Protein 4IPB (pdb70)

Secondary structure (DSSP, 8-state):
-BPPPHHHHHHHH--TT--S-EEEEETTEEEEEE----EEEEEE-TTS-B--EEE--SGGGS-HHHHHHHHHSTTTTSEEEEE----SSSPP-EEEEEEETTEEEEEEEEE-TT--EEEEEE------SSHHHHT-/-----HHHHHHHH--TT--S-EEEEETTEEEEEE---S-EEEEE-TTS-B--EE---SGGGS-HHHHHHHHHSTTTTSEEEEE----SSS---EEEEEEETTEEEEEEEEE-TT--EEEEEE------SSHHHHT-

Structure (mmCIF, N/CA/C/O backbone):
data_4IPB
#
_entry.id   4IPB
#
_cell.length_a   41.265
_cell.length_b   54.155
_cell.length_c   60.120
_cell.angle_alpha   90.000
_cell.angle_beta   91.420
_cell.angle_gamma   90.000
#
_symmetry.space_group_name_H-M   'P 1 21 1'
#
loop_
_entity.id
_entity.type
_entity.pdbx_description
1 polymer 'Uncharacterized protein'
2 non-polymer DI(HYDROXYETHYL)ETHER
3 non-polymer GLYCEROL
4 water water
#
loop_
_atom_site.group_PDB
_atom_site.id
_atom_site.type_symbol
_atom_site.label_atom_id
_atom_site.label_alt_id
_atom_site.label_comp_id
_atom_site.label_asym_id
_atom_site.label_entity_id
_atom_site.label_seq_id
_atom_site.pdbx_PDB_ins_code
_atom_site.Cartn_x
_atom_site.Cartn_y
_atom_site.Cartn_z
_atom_site.occupancy
_atom_site.B_iso_or_equiv
_atom_site.auth_seq_id
_atom_site.auth_comp_id
_atom_site.auth_asym_id
_atom_site.auth_atom_id
_atom_site.pdbx_PDB_model_num
ATOM 1 N N . GLY A 1 1 ? -2.678 -13.420 22.739 1.00 29.92 0 GLY A N 1
ATOM 2 C CA . GLY A 1 1 ? -3.179 -12.300 23.556 1.00 26.90 0 GLY A CA 1
ATOM 3 C C . GLY A 1 1 ? -4.654 -12.007 23.344 1.00 24.82 0 GLY A C 1
ATOM 4 O O . GLY A 1 1 ? -5.459 -12.822 22.831 1.00 24.97 0 GLY A O 1
ATOM 5 N N . ASP A 1 2 ? -5.021 -10.830 23.818 1.00 21.19 22 ASP A N 1
ATOM 6 C CA . ASP A 1 2 ? -6.390 -10.429 23.823 1.00 20.77 22 ASP A CA 1
ATOM 7 C C . ASP A 1 2 ? -6.686 -9.887 22.427 1.00 20.95 22 ASP A C 1
ATOM 8 O O . ASP A 1 2 ? -5.783 -9.570 21.659 1.00 20.13 22 ASP A O 1
ATOM 13 N N . THR A 1 3 ? -7.968 -9.742 22.150 1.00 21.93 23 THR A N 1
ATOM 14 C CA . THR A 1 3 ? -8.431 -8.989 20.960 1.00 21.59 23 THR A CA 1
ATOM 15 C C . THR A 1 3 ? -8.817 -7.601 21.432 1.00 20.43 23 THR A C 1
ATOM 16 O O . THR A 1 3 ? -9.692 -7.456 22.263 1.00 21.19 23 THR A O 1
ATOM 20 N N . PRO A 1 4 ? -8.143 -6.544 20.924 1.00 19.01 24 PRO A N 1
ATOM 21 C CA . PRO A 1 4 ? -8.486 -5.221 21.421 1.00 19.72 24 PRO A CA 1
ATOM 22 C C . PRO A 1 4 ? -9.852 -4.727 20.910 1.00 19.27 24 PRO A C 1
ATOM 23 O O . PRO A 1 4 ? -10.294 -5.213 19.863 1.00 18.79 24 PRO A O 1
ATOM 27 N N . PRO A 1 5 ? -10.488 -3.793 21.636 1.00 20.42 25 PRO A N 1
ATOM 28 C CA . PRO A 1 5 ? -11.686 -3.140 21.096 1.00 20.63 25 PRO A CA 1
ATOM 29 C C . PRO A 1 5 ? -11.380 -2.440 19.751 1.00 19.00 25 PRO A C 1
ATOM 30 O O . PRO A 1 5 ? -10.245 -2.003 19.523 1.00 17.15 25 PRO A O 1
ATOM 34 N N . GLY A 1 6 ? -12.377 -2.365 18.883 1.00 18.73 26 GLY A N 1
ATOM 35 C CA . GLY A 1 6 ? -12.215 -1.784 17.564 1.00 18.65 26 GLY A CA 1
ATOM 36 C C . GLY A 1 6 ? -11.722 -0.351 17.614 1.00 17.10 26 GLY A C 1
ATOM 37 O O . GLY A 1 6 ? -10.896 0.080 16.777 1.00 17.70 26 GLY A O 1
ATOM 38 N N . ASN A 1 7 ? -12.188 0.409 18.590 1.00 17.32 27 ASN A N 1
ATOM 39 C CA . ASN A 1 7 ? -11.763 1.818 18.616 1.00 17.16 27 ASN A CA 1
ATOM 40 C C . ASN A 1 7 ? -10.307 1.990 19.015 1.00 16.10 27 ASN A C 1
ATOM 41 O O . ASN A 1 7 ? -9.607 2.890 18.506 1.00 17.36 27 ASN A O 1
ATOM 46 N N . VAL A 1 8 ? -9.834 1.110 19.872 1.00 14.42 28 VAL A N 1
ATOM 47 C CA . VAL A 1 8 ? -8.447 1.066 20.261 1.00 13.86 28 VAL A CA 1
ATOM 48 C C . VAL A 1 8 ? -7.524 0.630 19.109 1.00 14.29 28 VAL A C 1
ATOM 49 O O . VAL A 1 8 ? -6.513 1.289 18.806 1.00 15.60 28 VAL A O 1
ATOM 53 N N . GLN A 1 9 ? -7.935 -0.432 18.421 1.00 15.03 29 GLN A N 1
ATOM 54 C CA . GLN A 1 9 ? -7.239 -0.939 17.252 1.00 15.89 29 GLN A CA 1
ATOM 55 C C . GLN A 1 9 ? -7.141 0.125 16.166 1.00 15.30 29 GLN A C 1
ATOM 56 O O . GLN A 1 9 ? -6.083 0.298 15.566 1.00 14.92 29 GLN A O 1
ATOM 62 N N . SER A 1 10 ? -8.194 0.900 15.982 1.00 15.24 30 SER A N 1
ATOM 63 C CA A SER A 1 10 ? -8.218 1.950 14.962 0.70 15.92 30 SER A CA 1
ATOM 64 C CA B SER A 1 10 ? -8.207 1.932 14.940 0.30 15.94 30 SER A CA 1
ATOM 65 C C . SER A 1 10 ? -7.152 3.008 15.237 1.00 14.80 30 SER A C 1
ATOM 66 O O . SER A 1 10 ? -6.363 3.412 14.340 1.00 15.35 30 SER A O 1
ATOM 71 N N . THR A 1 11 ? -7.079 3.442 16.484 1.00 13.35 31 THR A N 1
ATOM 72 C CA . THR A 1 11 ? -6.072 4.461 16.829 1.00 12.93 31 THR A CA 1
ATOM 73 C C . THR A 1 11 ? -4.690 3.859 16.698 1.00 12.20 31 THR A C 1
ATOM 74 O O . THR A 1 11 ? -3.757 4.487 16.153 1.00 11.88 31 THR A O 1
ATOM 78 N N . PHE A 1 12 ? -4.536 2.588 17.139 1.00 12.24 32 PHE A N 1
ATOM 79 C CA . PHE A 1 12 ? -3.223 1.947 17.096 1.00 11.95 32 PHE A CA 1
ATOM 80 C C . PHE A 1 12 ? -2.723 1.842 15.661 1.00 12.55 32 PHE A C 1
ATOM 81 O O . PHE A 1 12 ? -1.542 2.072 15.381 1.00 12.10 32 PHE A O 1
ATOM 89 N N . LYS A 1 13 ? -3.611 1.480 14.763 1.00 13.64 33 LYS A N 1
ATOM 90 C CA . LYS A 1 13 ? -3.265 1.305 13.348 1.00 15.87 33 LYS A CA 1
ATOM 91 C C . LYS A 1 13 ? -2.845 2.635 12.727 1.00 15.21 33 LYS A C 1
ATOM 92 O O . LYS A 1 13 ? -1.993 2.659 11.836 1.00 16.22 33 LYS A O 1
ATOM 98 N N . LYS A 1 14 ? -3.394 3.748 13.196 1.00 14.74 34 LYS A N 1
ATOM 99 C CA . LYS A 1 14 ? -2.908 5.059 12.743 1.00 14.77 34 LYS A CA 1
ATOM 100 C C . LYS A 1 14 ? -1.513 5.420 13.273 1.00 13.28 34 LYS A C 1
ATOM 101 O O . LYS A 1 14 ? -0.671 5.963 12.505 1.00 13.67 34 LYS A O 1
ATOM 115 N N . TYR A 1 16 ? 0.872 3.157 14.355 1.00 12.80 36 TYR A N 1
ATOM 116 C CA . TYR A 1 16 ? 1.836 2.158 13.981 1.00 14.83 36 TYR A CA 1
ATOM 117 C C . TYR A 1 16 ? 1.308 1.278 12.852 1.00 15.15 36 TYR A C 1
ATOM 118 O O . TYR A 1 16 ? 1.056 0.072 13.036 1.00 15.80 36 TYR A O 1
ATOM 127 N N . PRO A 1 17 ? 1.147 1.872 11.649 1.00 16.31 37 PRO A N 1
ATOM 128 C CA . PRO A 1 17 ? 0.504 1.156 10.542 1.00 19.06 37 PRO A CA 1
ATOM 129 C C . PRO A 1 17 ? 1.258 -0.106 10.104 1.00 19.69 37 PRO A C 1
ATOM 130 O O . PRO A 1 17 ? 0.640 -1.037 9.559 1.00 24.54 37 PRO A O 1
ATOM 134 N N . LYS A 1 18 ? 2.563 -0.147 10.340 1.00 19.09 38 LYS A N 1
ATOM 135 C CA . LYS A 1 18 ? 3.380 -1.279 9.875 1.00 21.73 38 LYS A CA 1
ATOM 136 C C . LYS A 1 18 ? 3.690 -2.309 10.969 1.00 21.08 38 LYS A C 1
ATOM 137 O O . LYS A 1 18 ? 4.343 -3.325 10.703 1.00 22.87 38 LYS A O 1
ATOM 143 N N . ALA A 1 19 ? 3.211 -2.074 12.181 1.00 19.05 39 ALA A N 1
ATOM 144 C CA . ALA A 1 19 ? 3.451 -3.046 13.254 1.00 19.14 39 ALA A CA 1
ATOM 145 C C . ALA A 1 19 ? 2.820 -4.387 12.921 1.00 20.17 39 ALA A C 1
ATOM 146 O O . ALA A 1 19 ? 1.739 -4.422 12.374 1.00 20.29 39 ALA A O 1
ATOM 148 N N . ASN A 1 20 ? 3.540 -5.451 13.268 1.00 22.33 40 ASN A N 1
ATOM 149 C CA A ASN A 1 20 ? 3.040 -6.827 13.207 0.60 26.63 40 ASN A CA 1
ATOM 150 C CA B ASN A 1 20 ? 3.065 -6.827 13.203 0.40 26.47 40 ASN A CA 1
ATOM 151 C C . ASN A 1 20 ? 3.420 -7.549 14.479 1.00 25.01 40 ASN A C 1
ATOM 152 O O . ASN A 1 20 ? 4.197 -7.046 15.290 1.00 26.74 40 ASN A O 1
ATOM 161 N N . GLY A 1 21 ? 2.852 -8.720 14.653 1.00 25.86 41 GLY A N 1
ATOM 162 C CA . GLY A 1 21 ? 3.128 -9.524 15.826 1.00 26.35 41 GLY A CA 1
ATOM 163 C C . GLY A 1 21 ? 2.732 -8.857 17.121 1.00 22.63 41 GLY A C 1
ATOM 164 O O . GLY A 1 21 ? 3.411 -9.046 18.162 1.00 26.63 41 GLY A O 1
ATOM 165 N N . VAL A 1 22 ? 1.656 -8.078 17.081 1.00 20.42 42 VAL A N 1
ATOM 166 C CA . VAL A 1 22 ? 1.275 -7.272 18.251 1.00 17.47 42 VAL A CA 1
ATOM 167 C C . VAL A 1 22 ? 0.529 -8.165 19.232 1.00 17.42 42 VAL A C 1
ATOM 168 O O . VAL A 1 22 ? -0.429 -8.888 18.834 1.00 18.86 42 VAL A O 1
ATOM 172 N N . ALA A 1 23 ? 0.944 -8.091 20.489 1.00 16.70 43 ALA A N 1
ATOM 173 C CA . ALA A 1 23 ? 0.328 -8.837 21.591 1.00 17.11 43 ALA A CA 1
ATOM 174 C C . ALA A 1 23 ? -0.417 -7.845 22.456 1.00 15.74 43 ALA A C 1
ATOM 175 O O . ALA A 1 23 ? 0.224 -6.923 23.003 1.00 14.59 43 ALA A O 1
ATOM 177 N N . TRP A 1 24 ? -1.738 -8.015 22.578 1.00 15.73 44 TRP A N 1
ATOM 178 C CA . TRP A 1 24 ? -2.583 -7.096 23.357 1.00 15.05 44 TRP A CA 1
ATOM 179 C C . TRP A 1 24 ? -2.977 -7.707 24.729 1.00 15.84 44 TRP A C 1
ATOM 180 O O . TRP A 1 24 ? -3.260 -8.878 24.853 1.00 16.76 44 TRP A O 1
ATOM 191 N N . SER A 1 25 ? -3.039 -6.844 25.732 1.00 15.33 45 SER A N 1
ATOM 192 C CA . SER A 1 25 ? -3.514 -7.170 27.080 1.00 15.90 45 SER A CA 1
ATOM 193 C C . SER A 1 25 ? -4.181 -5.948 27.671 1.00 16.18 45 SER A C 1
ATOM 194 O O . SER A 1 25 ? -4.186 -4.888 27.032 1.00 14.78 45 SER A O 1
ATOM 197 N N . GLN A 1 26 ? -4.745 -6.083 28.876 1.00 17.11 46 GLN A N 1
ATOM 198 C CA . GLN A 1 26 ? -5.247 -4.902 29.584 1.00 17.92 46 GLN A CA 1
ATOM 199 C C . GLN A 1 26 ? -4.926 -4.959 31.061 1.00 17.84 46 GLN A C 1
ATOM 200 O O . GLN A 1 26 ? -4.695 -6.032 31.624 1.00 19.24 46 GLN A O 1
ATOM 206 N N . ASP A 1 27 ? -4.878 -3.771 31.690 1.00 17.94 47 ASP A N 1
ATOM 207 C CA . ASP A 1 27 ? -4.524 -3.614 33.112 1.00 19.46 47 ASP A CA 1
ATOM 208 C C . ASP A 1 27 ? -5.144 -2.332 33.596 1.00 19.62 47 ASP A C 1
ATOM 209 O O . ASP A 1 27 ? -4.941 -1.290 32.964 1.00 17.66 47 ASP A O 1
ATOM 214 N N . ASP A 1 28 ? -5.925 -2.419 34.681 1.00 21.22 48 ASP A N 1
ATOM 215 C CA . ASP A 1 28 ? -6.466 -1.217 35.337 1.00 21.91 48 ASP A CA 1
ATOM 216 C C . ASP A 1 28 ? -7.315 -0.428 34.358 1.00 19.87 48 ASP A C 1
ATOM 217 O O . ASP A 1 28 ? -7.387 0.808 34.443 1.00 20.96 48 ASP A O 1
ATOM 222 N N . GLY A 1 29 ? -7.946 -1.136 33.422 1.00 19.79 49 GLY A N 1
ATOM 223 C CA . GLY A 1 29 ? -8.852 -0.525 32.459 1.00 19.21 49 GLY A CA 1
ATOM 224 C C . GLY A 1 29 ? -8.238 0.078 31.231 1.00 18.25 49 GLY A C 1
ATOM 225 O O . GLY A 1 29 ? -8.944 0.683 30.385 1.00 21.20 49 GLY A O 1
ATOM 226 N N . TYR A 1 30 ? -6.909 -0.061 31.105 1.00 16.44 50 TYR A N 1
ATOM 227 C CA . TYR A 1 30 ? -6.183 0.477 29.935 1.00 14.75 50 TYR A CA 1
ATOM 228 C C . TYR A 1 30 ? -5.740 -0.750 29.079 1.00 14.16 50 TYR A C 1
ATOM 229 O O . TYR A 1 30 ? -5.583 -1.861 29.613 1.00 15.52 50 TYR A O 1
ATOM 238 N N . TYR A 1 31 ? -5.561 -0.562 27.786 1.00 13.05 51 TYR A N 1
ATOM 239 C CA . TYR A 1 31 ? -5.189 -1.614 26.838 1.00 13.39 51 TYR A CA 1
ATOM 240 C C . TYR A 1 31 ? -3.739 -1.389 26.394 1.00 12.77 51 TYR A C 1
ATOM 241 O O . TYR A 1 31 ? -3.380 -0.201 26.096 1.00 12.05 51 TYR A O 1
ATOM 250 N N . CYS A 1 32 ? -2.968 -2.456 26.310 1.00 12.70 52 CYS A N 1
ATOM 251 C CA . CYS A 1 32 ? -1.540 -2.367 25.997 1.00 12.48 52 CYS A CA 1
ATOM 252 C C . CYS A 1 32 ? -1.236 -3.186 24.775 1.00 12.36 52 CYS A C 1
ATOM 253 O O . CYS A 1 32 ? -1.575 -4.387 24.742 1.00 13.06 52 CYS A O 1
ATOM 256 N N . ALA A 1 33 ? -0.578 -2.574 23.793 1.00 11.58 53 ALA A N 1
ATOM 257 C CA . ALA A 1 33 ? -0.064 -3.209 22.601 1.00 11.79 53 ALA A CA 1
ATOM 258 C C . ALA A 1 33 ? 1.462 -3.383 22.736 1.00 12.10 53 ALA A C 1
ATOM 259 O O . ALA A 1 33 ? 2.191 -2.368 22.885 1.00 11.68 53 ALA A O 1
ATOM 261 N N . ASN A 1 34 ? 1.919 -4.635 22.703 1.00 13.21 54 ASN A N 1
ATOM 262 C CA . ASN A 1 34 ? 3.338 -4.964 22.804 1.00 14.13 54 ASN A CA 1
ATOM 263 C C . ASN A 1 34 ? 3.831 -5.439 21.472 1.00 15.47 54 ASN A C 1
ATOM 264 O O . ASN A 1 34 ? 3.233 -6.393 20.896 1.00 15.37 54 ASN A O 1
ATOM 269 N N . PHE A 1 35 ? 4.962 -4.904 21.000 1.00 15.38 55 PHE A N 1
ATOM 270 C CA . PHE A 1 35 ? 5.497 -5.239 19.654 1.00 16.67 55 PHE A CA 1
ATOM 271 C C . PHE A 1 35 ? 6.891 -4.638 19.465 1.00 18.96 55 PHE A C 1
ATOM 272 O O . PHE A 1 35 ? 7.300 -3.783 20.245 1.00 18.19 55 PHE A O 1
ATOM 280 N N . ALA A 1 36 ? 7.548 -4.990 18.353 1.00 18.88 56 ALA A N 1
ATOM 281 C CA . ALA A 1 36 ? 8.850 -4.417 18.009 1.00 21.94 56 ALA A CA 1
ATOM 282 C C . ALA A 1 36 ? 8.733 -3.493 16.807 1.00 22.37 56 ALA A C 1
ATOM 283 O O . ALA A 1 36 ? 7.976 -3.760 15.881 1.00 25.27 56 ALA A O 1
ATOM 293 N N . ASN A 1 38 ? 11.280 -0.908 14.319 1.00 51.44 58 ASN A N 1
ATOM 294 C CA . ASN A 1 38 ? 12.602 -0.356 13.929 1.00 52.57 58 ASN A CA 1
ATOM 295 C C . ASN A 1 38 ? 13.681 -0.675 14.947 1.00 44.13 58 ASN A C 1
ATOM 296 O O . ASN A 1 38 ? 14.428 0.210 15.377 1.00 53.68 58 ASN A O 1
ATOM 301 N N . GLY A 1 39 ? 13.717 -1.929 15.384 1.00 34.77 59 GLY A N 1
ATOM 302 C CA . GLY A 1 39 ? 14.703 -2.393 16.333 1.00 30.87 59 GLY A CA 1
ATOM 303 C C . GLY A 1 39 ? 14.441 -2.233 17.824 1.00 33.37 59 GLY A C 1
ATOM 304 O O . GLY A 1 39 ? 15.270 -2.634 18.624 1.00 31.42 59 GLY A O 1
ATOM 305 N N . PHE A 1 40 ? 13.295 -1.659 18.223 1.00 28.95 60 PHE A N 1
ATOM 306 C CA . PHE A 1 40 ? 13.011 -1.439 19.647 1.00 25.21 60 PHE A CA 1
ATOM 307 C C . PHE A 1 40 ? 11.687 -2.058 20.076 1.00 20.59 60 PHE A C 1
ATOM 308 O O . PHE A 1 40 ? 10.722 -2.009 19.317 1.00 26.02 60 PHE A O 1
ATOM 316 N N . THR A 1 41 ? 11.663 -2.632 21.263 1.00 19.25 61 THR A N 1
ATOM 317 C CA . THR A 1 41 ? 10.412 -3.125 21.848 1.00 20.19 61 THR A CA 1
ATOM 318 C C . THR A 1 41 ? 9.613 -1.999 22.416 1.00 18.44 61 THR A C 1
ATOM 319 O O . THR A 1 41 ? 10.143 -1.131 23.080 1.00 16.57 61 THR A O 1
ATOM 323 N N . LYS A 1 42 ? 8.316 -2.007 22.113 1.00 16.74 62 LYS A N 1
ATOM 324 C CA . LYS A 1 42 ? 7.398 -0.984 22.552 1.00 14.75 62 LYS A CA 1
ATOM 325 C C . LYS A 1 42 ? 6.163 -1.556 23.260 1.00 13.64 62 LYS A C 1
ATOM 326 O O . LYS A 1 42 ? 5.720 -2.676 22.945 1.00 13.48 62 LYS A O 1
ATOM 332 N N . ASN A 1 43 ? 5.678 -0.800 24.251 1.00 13.18 63 ASN A N 1
ATOM 333 C CA . ASN A 1 43 ? 4.370 -1.056 24.878 1.00 12.48 63 ASN A CA 1
ATOM 334 C C . ASN A 1 43 ? 3.614 0.239 24.788 1.00 11.63 63 ASN A C 1
ATOM 335 O O . ASN A 1 43 ? 4.026 1.280 25.349 1.00 11.11 63 ASN A O 1
ATOM 340 N N . VAL A 1 44 ? 2.498 0.179 24.060 1.00 11.15 64 VAL A N 1
ATOM 341 C CA . VAL A 1 44 ? 1.728 1.382 23.778 1.00 10.55 64 VAL A CA 1
ATOM 342 C C . VAL A 1 44 ? 0.349 1.185 24.389 1.00 10.62 64 VAL A C 1
ATOM 343 O O . VAL A 1 44 ? -0.341 0.206 24.069 1.00 10.79 64 VAL A O 1
ATOM 347 N N . TRP A 1 45 ? -0.053 2.142 25.212 1.00 10.26 65 TRP A N 1
ATOM 348 C CA . TRP A 1 45 ? -1.248 2.033 26.030 1.00 10.50 65 TRP A CA 1
ATOM 349 C C . TRP A 1 45 ? -2.358 2.996 25.605 1.00 10.52 65 TRP A C 1
ATOM 350 O O . TRP A 1 45 ? -2.080 4.122 25.185 1.00 10.25 65 TRP A O 1
ATOM 361 N N . PHE A 1 46 ? -3.603 2.537 25.721 1.00 11.07 66 PHE A N 1
ATOM 362 C CA . PHE A 1 46 ? -4.793 3.309 25.329 1.00 10.96 66 PHE A CA 1
ATOM 363 C C . PHE A 1 46 ? -5.879 3.193 26.375 1.00 11.43 66 PHE A C 1
ATOM 364 O O . PHE A 1 46 ? -5.913 2.206 27.120 1.00 12.18 66 PHE A O 1
ATOM 372 N N . ASN A 1 47 ? -6.749 4.197 26.434 1.00 11.82 67 ASN A N 1
ATOM 373 C CA . ASN A 1 47 ? -7.933 4.130 27.272 1.00 12.77 67 ASN A CA 1
ATOM 374 C C . ASN A 1 47 ? -9.130 3.587 26.469 1.00 13.34 67 ASN A C 1
ATOM 375 O O . ASN A 1 47 ? -9.026 3.285 25.263 1.00 12.64 67 ASN A O 1
ATOM 380 N N . VAL A 1 48 ? -10.250 3.371 27.174 1.00 14.33 68 VAL A N 1
ATOM 381 C CA . VAL A 1 48 ? -11.439 2.795 26.580 1.00 15.70 68 VAL A CA 1
ATOM 382 C C . VAL A 1 48 ? -12.082 3.655 25.483 1.00 15.95 68 VAL A C 1
ATOM 383 O O . VAL A 1 48 ? -12.876 3.116 24.696 1.00 15.88 68 VAL A O 1
ATOM 387 N N . ARG A 1 49 ? -11.706 4.934 25.416 1.00 15.50 69 ARG A N 1
ATOM 388 C CA . ARG A 1 49 ? -12.171 5.833 24.369 1.00 16.39 69 ARG A CA 1
ATOM 389 C C . ARG A 1 49 ? -11.275 5.699 23.131 1.00 15.70 69 ARG A C 1
ATOM 390 O O . ARG A 1 49 ? -11.459 6.411 22.152 1.00 16.87 69 ARG A O 1
ATOM 398 N N . GLY A 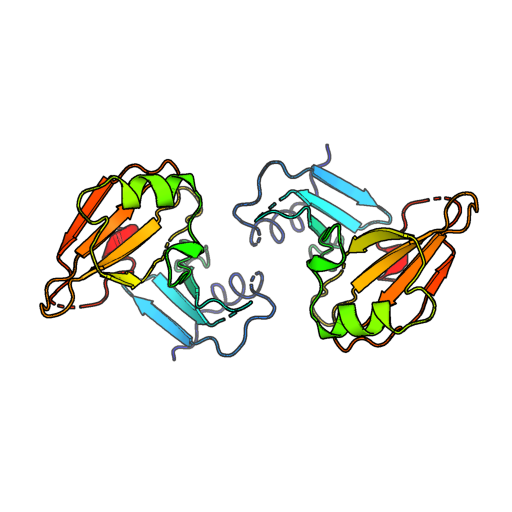1 50 ? -10.309 4.777 23.164 1.00 15.62 70 GLY A N 1
ATOM 399 C CA . GLY A 1 50 ? -9.389 4.619 22.062 1.00 15.45 70 GLY A CA 1
ATOM 400 C C . GLY A 1 50 ? -8.316 5.709 22.004 1.00 14.56 70 GLY A C 1
ATOM 401 O O . GLY A 1 50 ? -7.668 5.876 20.973 1.00 16.12 70 GLY A O 1
ATOM 402 N N . GLN A 1 51 ? -8.119 6.456 23.062 1.00 13.67 71 GLN A N 1
ATOM 403 C CA . GLN A 1 51 ? -7.145 7.516 23.100 1.00 13.48 71 GLN A CA 1
ATOM 404 C C . GLN A 1 51 ? -5.818 6.976 23.655 1.00 11.90 71 GLN A C 1
ATOM 405 O O . GLN A 1 51 ? -5.775 6.266 24.643 1.00 11.57 71 GLN A O 1
ATOM 411 N N . TRP A 1 52 ? -4.742 7.384 23.006 1.00 11.41 72 TRP A N 1
ATOM 412 C CA . TRP A 1 52 ? -3.404 7.041 23.435 1.00 10.55 72 TRP A CA 1
ATOM 413 C C . TRP A 1 52 ? -3.089 7.729 24.772 1.00 10.55 72 TRP A C 1
ATOM 414 O O . TRP A 1 52 ? -3.325 8.924 24.936 1.00 11.06 72 TRP A O 1
ATOM 425 N N . VAL A 1 53 ? -2.603 6.936 25.716 1.00 10.60 73 VAL A N 1
ATOM 426 C CA . VAL A 1 53 ? -2.200 7.417 27.044 1.00 11.18 73 VAL A CA 1
ATOM 427 C C . VAL A 1 53 ? -0.716 7.400 27.370 1.00 10.56 73 VAL A C 1
ATOM 428 O O . VAL A 1 53 ? -0.286 8.208 28.190 1.00 10.74 73 VAL A O 1
ATOM 440 N N . THR A 1 55 ? 3.449 5.665 25.775 1.00 9.99 75 THR A N 1
ATOM 441 C CA . THR A 1 55 ? 4.243 4.714 25.091 1.00 10.64 75 THR A CA 1
ATOM 442 C C . THR A 1 55 ? 5.541 4.534 25.866 1.00 11.49 75 THR A C 1
ATOM 443 O O . THR A 1 55 ? 6.183 5.523 26.254 1.00 11.14 75 THR A O 1
ATOM 447 N N . LEU A 1 56 ? 5.917 3.285 26.026 1.00 11.01 76 LEU A N 1
ATOM 448 C CA . LEU A 1 56 ? 7.169 2.904 26.679 1.00 11.98 76 LEU A CA 1
ATOM 449 C C . LEU A 1 56 ? 8.045 2.191 25.669 1.00 11.76 76 LEU A C 1
ATOM 450 O O . LEU A 1 56 ? 7.637 1.166 25.062 1.00 13.15 76 LEU A O 1
ATOM 455 N N . THR A 1 57 ? 9.260 2.720 25.453 1.00 11.29 77 THR A N 1
ATOM 456 C CA . THR A 1 57 ? 10.175 2.162 24.487 1.00 12.99 77 THR A CA 1
ATOM 457 C C . THR A 1 57 ? 11.414 1.649 25.230 1.00 13.56 77 THR A C 1
ATOM 458 O O . THR A 1 57 ? 12.012 2.373 26.019 1.00 12.31 77 THR A O 1
ATOM 462 N N . ASP A 1 58 ? 11.760 0.397 24.977 1.00 15.07 78 ASP A N 1
ATOM 463 C CA . ASP A 1 58 ? 12.898 -0.210 25.628 1.00 16.98 78 ASP A CA 1
ATOM 464 C C . ASP A 1 58 ? 14.175 0.153 24.881 1.00 16.19 78 ASP A C 1
ATOM 465 O O . ASP A 1 58 ? 14.466 -0.407 23.812 1.00 18.37 78 ASP A O 1
ATOM 470 N N . LEU A 1 59 ? 14.932 1.062 25.464 1.00 14.54 79 LEU A N 1
ATOM 471 C CA . LEU A 1 59 ? 16.192 1.530 24.901 1.00 15.04 79 LEU A CA 1
ATOM 472 C C . LEU A 1 59 ? 17.391 0.662 25.286 1.00 16.29 79 LEU A C 1
ATOM 473 O O . LEU A 1 59 ? 18.404 0.727 24.615 1.00 16.91 79 LEU A O 1
ATOM 478 N N . VAL A 1 60 ? 17.227 -0.167 26.327 1.00 16.65 80 VAL A N 1
ATOM 479 C CA . VAL A 1 60 ? 18.163 -1.256 26.712 1.00 19.94 80 VAL A CA 1
ATOM 480 C C . VAL A 1 60 ? 19.411 -0.722 27.435 1.00 21.03 80 VAL A C 1
ATOM 481 O O . VAL A 1 60 ? 19.735 -1.185 28.530 1.00 22.62 80 VAL A O 1
ATOM 485 N N . SER A 1 61 ? 20.094 0.226 26.817 1.00 19.65 81 SER A N 1
ATOM 486 C CA . SER A 1 61 ? 21.435 0.613 27.282 1.00 20.34 81 SER A CA 1
ATOM 487 C C . SER A 1 61 ? 21.719 2.107 27.299 1.00 18.44 81 SER A C 1
ATOM 488 O O . SER A 1 61 ? 21.030 2.889 26.661 1.00 17.70 81 SER A O 1
ATOM 491 N N . LEU A 1 62 ? 22.778 2.492 28.019 1.00 18.39 82 LEU A N 1
ATOM 492 C CA . LEU A 1 62 ? 23.095 3.905 28.275 1.00 18.43 82 LEU A CA 1
ATOM 493 C C . LEU A 1 62 ? 23.518 4.669 27.045 1.00 19.11 82 LEU A C 1
ATOM 494 O O . LEU A 1 62 ? 23.356 5.889 27.010 1.00 18.88 82 LEU A O 1
ATOM 499 N N . ASP A 1 63 ? 24.008 3.950 26.041 1.00 20.25 83 ASP A N 1
ATOM 500 C CA . ASP A 1 63 ? 24.393 4.590 24.785 1.00 21.99 83 ASP A CA 1
ATOM 501 C C . ASP A 1 63 ? 23.188 5.247 24.082 1.00 21.14 83 ASP A C 1
ATOM 502 O O . ASP A 1 63 ? 23.376 6.136 23.259 1.00 21.39 83 ASP A O 1
ATOM 507 N N . ARG A 1 64 ? 21.975 4.791 24.397 1.00 20.04 84 ARG A N 1
ATOM 508 C CA . ARG A 1 64 ? 20.758 5.338 23.762 1.00 20.32 84 ARG A CA 1
ATOM 509 C C . ARG A 1 64 ? 20.257 6.597 24.425 1.00 18.88 84 ARG A C 1
ATOM 510 O O . ARG A 1 64 ? 19.347 7.239 23.900 1.00 19.61 84 ARG A O 1
ATOM 518 N N . LEU A 1 65 ? 20.826 6.957 25.575 1.00 19.07 85 LEU A N 1
ATOM 519 C CA . LEU A 1 65 ? 20.452 8.214 26.244 1.00 18.63 85 LEU A CA 1
ATOM 520 C C . LEU A 1 65 ? 21.020 9.437 25.590 1.00 19.22 85 LEU A C 1
ATOM 521 O O . LEU A 1 65 ? 22.090 9.366 24.981 1.00 19.16 85 LEU A O 1
ATOM 526 N N . THR A 1 66 ? 20.338 10.582 25.742 1.00 19.27 86 THR A N 1
ATOM 527 C CA . THR A 1 66 ? 20.918 11.855 25.394 1.00 19.84 86 THR A CA 1
ATOM 528 C C . THR A 1 66 ? 22.128 12.125 26.275 1.00 20.53 86 THR A C 1
ATOM 529 O O . THR A 1 66 ? 22.228 11.610 27.400 1.00 20.36 86 THR A O 1
ATOM 533 N N . PRO A 1 67 ? 23.035 12.981 25.819 1.00 22.24 87 PRO A N 1
ATOM 534 C CA . PRO A 1 67 ? 24.123 13.333 26.686 1.00 22.79 87 PRO A CA 1
ATOM 535 C C . PRO A 1 67 ? 23.665 13.886 28.035 1.00 22.39 87 PRO A C 1
ATOM 536 O O . PRO A 1 67 ? 24.295 13.611 29.064 1.00 21.84 87 PRO A O 1
ATOM 540 N N . THR A 1 68 ? 22.592 14.671 28.033 1.00 22.39 88 THR A N 1
ATOM 541 C CA . THR A 1 68 ? 22.130 15.319 29.252 1.00 23.14 88 THR A CA 1
ATOM 542 C C . THR A 1 68 ? 21.743 14.302 30.301 1.00 20.13 88 THR A C 1
ATOM 543 O O . THR A 1 68 ? 22.149 14.424 31.476 1.00 21.12 88 THR A O 1
ATOM 547 N N . VAL A 1 69 ? 20.987 13.281 29.892 1.00 18.54 89 VAL A N 1
ATOM 548 C CA . VAL A 1 69 ? 20.568 12.260 30.843 1.00 17.70 89 VAL A CA 1
ATOM 549 C C . VAL A 1 69 ? 21.737 11.346 31.220 1.00 17.76 89 VAL A C 1
ATOM 550 O O . VAL A 1 69 ? 21.916 11.023 32.392 1.00 17.14 89 VAL A O 1
ATOM 554 N N . TYR A 1 70 ? 22.537 10.960 30.223 1.00 17.98 90 TYR A N 1
ATOM 555 C CA . TYR A 1 70 ? 23.761 10.209 30.469 1.00 18.27 90 TYR A CA 1
ATOM 556 C C . TYR A 1 70 ? 24.684 10.850 31.501 1.00 18.98 90 TYR A C 1
ATOM 557 O O . TYR A 1 70 ? 25.150 10.194 32.422 1.00 19.09 90 TYR A O 1
ATOM 566 N N . ASN A 1 71 ? 24.976 12.129 31.300 1.00 20.25 91 ASN A N 1
ATOM 567 C CA . ASN A 1 71 ? 25.894 12.844 32.156 1.00 21.57 91 ASN A CA 1
ATOM 568 C C . ASN A 1 71 ? 25.371 12.904 33.586 1.00 21.55 91 ASN A C 1
ATOM 569 O O . ASN A 1 71 ? 26.149 12.830 34.545 1.00 23.34 91 ASN A O 1
ATOM 574 N N . ALA A 1 72 ? 24.060 13.059 33.715 1.00 20.56 92 ALA A N 1
ATOM 575 C CA . ALA A 1 72 ? 23.415 13.069 35.028 1.00 20.20 92 ALA A CA 1
ATOM 576 C C . ALA A 1 72 ? 23.563 11.712 35.666 1.00 19.10 92 ALA A C 1
ATOM 577 O O . ALA A 1 72 ? 23.897 11.638 36.837 1.00 19.80 92 ALA A O 1
ATOM 579 N N . PHE A 1 73 ? 23.357 10.626 34.913 1.00 18.09 93 PHE A N 1
ATOM 580 C CA . PHE A 1 73 ? 23.519 9.277 35.474 1.00 18.43 93 PHE A CA 1
ATOM 581 C C . PHE A 1 73 ? 24.942 9.026 35.947 1.00 20.28 93 PHE A C 1
ATOM 582 O O . PHE A 1 73 ? 25.163 8.533 37.065 1.00 20.78 93 PHE A O 1
ATOM 590 N N . VAL A 1 74 ? 25.919 9.369 35.119 1.00 21.23 94 VAL A N 1
ATOM 591 C CA . VAL A 1 74 ? 27.288 9.025 35.467 1.00 24.21 94 VAL A CA 1
ATOM 592 C C . VAL A 1 74 ? 27.834 9.943 36.573 1.00 27.28 94 VAL A C 1
ATOM 593 O O . VAL A 1 74 ? 28.858 9.611 37.149 1.00 31.48 94 VAL A O 1
ATOM 597 N N . SER A 1 75 ? 27.151 11.059 36.894 1.00 26.05 95 SER A N 1
ATOM 598 C CA . SER A 1 75 ? 27.573 11.912 38.002 1.00 28.85 95 SER A CA 1
ATOM 599 C C . SER A 1 75 ? 26.736 11.694 39.286 1.00 26.88 95 SER A C 1
ATOM 600 O O . SER A 1 75 ? 27.016 12.295 40.322 1.00 26.23 95 SER A O 1
ATOM 603 N N . GLY A 1 76 ? 25.812 10.744 39.246 1.00 24.45 96 GLY A N 1
ATOM 604 C CA . GLY A 1 76 ? 24.909 10.474 40.367 1.00 22.99 96 GLY A CA 1
ATOM 605 C C . GLY A 1 76 ? 25.333 9.238 41.161 1.00 22.29 96 GLY A C 1
ATOM 606 O O . GLY A 1 76 ? 26.328 8.612 40.883 1.00 22.26 96 GLY A O 1
ATOM 607 N N . PRO A 1 77 ? 24.528 8.861 42.164 1.00 22.10 97 PRO A N 1
ATOM 608 C CA . PRO A 1 77 ? 24.900 7.754 43.069 1.00 22.81 97 PRO A CA 1
ATOM 609 C C . PRO A 1 77 ? 24.968 6.349 42.492 1.00 21.72 97 PRO A C 1
ATOM 610 O O . PRO A 1 77 ? 25.592 5.474 43.090 1.00 23.14 97 PRO A O 1
ATOM 614 N N . TYR A 1 78 ? 24.343 6.150 41.346 1.00 20.53 98 TYR A N 1
ATOM 615 C CA . TYR A 1 78 ? 24.243 4.830 40.710 1.00 20.55 98 TYR A CA 1
ATOM 616 C C . TYR A 1 78 ? 25.196 4.702 39.509 1.00 22.22 98 TYR A C 1
ATOM 617 O O . TYR A 1 78 ? 25.115 3.733 38.781 1.00 23.29 98 TYR A O 1
ATOM 626 N N . ALA A 1 79 ? 26.070 5.691 39.339 1.00 22.96 99 ALA A N 1
ATOM 627 C CA . ALA A 1 79 ? 27.032 5.757 38.210 1.00 23.67 99 ALA A CA 1
ATOM 628 C C . ALA A 1 79 ? 27.758 4.448 37.934 1.00 26.17 99 ALA A C 1
ATOM 629 O O . ALA A 1 79 ? 27.962 4.108 36.779 1.00 25.76 99 ALA A O 1
ATOM 631 N N . ASN A 1 80 ? 28.108 3.703 38.979 1.00 26.77 100 ASN A N 1
ATOM 632 C CA . ASN A 1 80 ? 28.840 2.458 38.814 1.00 30.82 100 ASN A CA 1
ATOM 633 C C . ASN A 1 80 ? 28.009 1.176 38.935 1.00 27.95 100 ASN A C 1
ATOM 634 O O . ASN A 1 80 ? 28.557 0.076 38.951 1.00 29.48 100 ASN A O 1
ATOM 639 N N . TRP A 1 81 ? 26.695 1.308 38.980 1.00 25.17 101 TRP A N 1
ATOM 640 C CA . TRP A 1 81 ? 25.804 0.163 39.043 1.00 24.77 101 TRP A CA 1
ATOM 641 C C . TRP A 1 81 ? 25.644 -0.471 37.638 1.00 24.47 101 TRP A C 1
ATOM 642 O O . TRP A 1 81 ? 25.925 0.179 36.629 1.00 24.47 101 TRP A O 1
ATOM 653 N N . VAL A 1 82 ? 25.159 -1.706 37.592 1.00 23.79 102 VAL A N 1
ATOM 654 C CA . VAL A 1 82 ? 24.904 -2.427 36.342 1.00 23.65 102 VAL A CA 1
ATOM 655 C C . VAL A 1 82 ? 23.548 -2.040 35.816 1.00 21.98 102 VAL A C 1
ATOM 656 O O . VAL A 1 82 ? 22.535 -2.065 36.550 1.00 20.61 102 VAL A O 1
ATOM 660 N N . VAL A 1 83 ? 23.511 -1.647 34.545 1.00 21.49 103 VAL A N 1
ATOM 661 C CA . VAL A 1 83 ? 22.277 -1.129 34.007 1.00 20.83 103 VAL A CA 1
ATOM 662 C C . VAL A 1 83 ? 21.536 -2.294 33.360 1.00 21.33 103 VAL A C 1
ATOM 663 O O . VAL A 1 83 ? 22.027 -2.880 32.384 1.00 22.93 103 VAL A O 1
ATOM 667 N N . ASP A 1 84 ? 20.402 -2.673 33.924 1.00 20.40 104 ASP A N 1
ATOM 668 C CA . ASP A 1 84 ? 19.613 -3.791 33.403 1.00 22.03 104 ASP A CA 1
ATOM 669 C C . ASP A 1 84 ? 18.695 -3.407 32.256 1.00 20.31 104 ASP A C 1
ATOM 670 O O . ASP A 1 84 ? 18.482 -4.216 31.336 1.00 20.23 104 ASP A O 1
ATOM 675 N N . ASN A 1 85 ? 18.146 -2.204 32.333 1.00 19.02 105 ASN A N 1
ATOM 676 C CA A ASN A 1 85 ? 17.096 -1.710 31.412 0.40 18.67 105 ASN A CA 1
ATOM 677 C CA B ASN A 1 85 ? 17.253 -1.728 31.297 0.60 18.61 105 ASN A CA 1
ATOM 678 C C . ASN A 1 85 ? 17.145 -0.209 31.337 1.00 17.39 105 ASN A C 1
ATOM 679 O O . ASN A 1 85 ? 17.476 0.445 32.328 1.00 15.42 105 ASN A O 1
ATOM 688 N N . VAL A 1 86 ? 16.735 0.342 30.201 1.00 16.09 106 VAL A N 1
ATOM 689 C CA . VAL A 1 86 ? 16.527 1.769 30.036 1.00 15.43 106 VAL A CA 1
ATOM 690 C C . VAL A 1 86 ? 15.222 1.887 29.260 1.00 14.44 106 VAL A C 1
ATOM 691 O O . VAL A 1 86 ? 15.132 1.313 28.179 1.00 14.23 106 VAL A O 1
ATOM 695 N N . THR A 1 87 ? 14.253 2.625 29.815 1.00 13.02 107 THR A N 1
ATOM 696 C CA . THR A 1 87 ? 12.946 2.762 29.199 1.00 12.52 107 THR A CA 1
ATOM 697 C C . THR A 1 87 ? 12.621 4.236 28.995 1.00 12.02 107 THR A C 1
ATOM 698 O O . THR A 1 87 ? 12.695 5.057 29.964 1.00 13.26 107 THR A O 1
ATOM 710 N N . VAL A 1 89 ? 9.617 6.808 28.432 1.00 10.28 109 VAL A N 1
ATOM 711 C CA . VAL A 1 89 ? 8.159 6.833 28.711 1.00 10.40 109 VAL A CA 1
ATOM 712 C C . VAL A 1 89 ? 7.641 8.154 28.217 1.00 10.60 109 VAL A C 1
ATOM 713 O O . VAL A 1 89 ? 8.111 9.208 28.640 1.00 11.36 109 VAL A O 1
ATOM 717 N N . GLU A 1 90 ? 6.721 8.120 27.265 1.00 10.24 110 GLU A N 1
ATOM 718 C CA . GLU A 1 90 ? 6.173 9.308 26.654 1.00 10.59 110 GLU A CA 1
ATOM 719 C C . GLU A 1 90 ? 4.688 9.369 26.841 1.00 10.32 110 GLU A C 1
ATOM 720 O O . GLU A 1 90 ? 4.013 8.324 26.887 1.00 10.61 110 GLU A O 1
ATOM 726 N N . PHE A 1 91 ? 4.167 10.596 26.936 1.00 10.32 111 PHE A N 1
ATOM 727 C CA . PHE A 1 91 ? 2.739 10.821 27.235 1.00 10.94 111 PHE A CA 1
ATOM 728 C C . PHE A 1 91 ? 2.155 11.919 26.351 1.00 11.40 111 PHE A C 1
ATOM 729 O O . PHE A 1 91 ? 2.896 12.805 25.873 1.00 12.46 111 PHE A O 1
ATOM 737 N N . PRO A 1 92 ? 0.819 11.992 26.225 1.00 12.27 112 PRO A N 1
ATOM 738 C CA . PRO A 1 92 ? 0.234 13.056 25.403 1.00 13.90 112 PRO A CA 1
ATOM 739 C C . PRO A 1 92 ? 0.404 14.416 26.046 1.00 15.00 112 PRO A C 1
ATOM 740 O O . PRO A 1 92 ? 0.542 15.384 25.339 1.00 17.32 112 PRO A O 1
ATOM 744 N N . LYS A 1 93 ? 0.355 14.484 27.373 1.00 14.89 113 LYS A N 1
ATOM 745 C CA . LYS A 1 93 ? 0.415 15.745 28.063 1.00 16.74 113 LYS A CA 1
ATOM 746 C C . LYS A 1 93 ? 1.600 15.855 29.033 1.00 16.97 113 LYS A C 1
ATOM 747 O O . LYS A 1 93 ? 2.107 16.931 29.173 1.00 18.83 113 LYS A O 1
ATOM 753 N N . TRP A 1 94 ? 1.887 14.826 29.796 1.00 14.59 114 TRP A N 1
ATOM 754 C CA . TRP A 1 94 ? 2.905 14.893 30.862 1.00 14.55 114 TRP A CA 1
ATOM 755 C C . TRP A 1 94 ? 4.287 14.843 30.167 1.00 13.99 114 TRP A C 1
ATOM 756 O O . TRP A 1 94 ? 4.435 14.326 29.036 1.00 12.87 114 TRP A O 1
ATOM 767 N N . GLN A 1 95 ? 5.287 15.379 30.866 1.00 13.77 115 GLN A N 1
ATOM 768 C CA . GLN A 1 95 ? 6.678 15.331 30.417 1.00 12.83 115 GLN A CA 1
ATOM 769 C C . GLN A 1 95 ? 7.192 13.864 30.383 1.00 11.81 115 GLN A C 1
ATOM 770 O O . GLN A 1 95 ? 6.838 13.015 31.218 1.00 10.77 115 GLN A O 1
ATOM 776 N N . ALA A 1 96 ? 8.014 13.581 29.379 1.00 11.32 116 ALA A N 1
ATOM 777 C CA . ALA A 1 96 ? 8.642 12.276 29.292 1.00 11.03 116 ALA A CA 1
ATOM 778 C C . ALA A 1 96 ? 9.500 11.972 30.512 1.00 10.97 116 ALA A C 1
ATOM 779 O O . ALA A 1 96 ? 10.039 12.839 31.171 1.00 11.08 116 ALA A O 1
ATOM 781 N N . ILE A 1 97 ? 9.637 10.689 30.787 1.00 10.83 117 ILE A N 1
ATOM 782 C CA . ILE A 1 97 ? 10.422 10.158 31.892 1.00 11.51 117 ILE A CA 1
ATOM 783 C C . ILE A 1 97 ? 11.327 9.044 31.349 1.00 11.31 117 ILE A C 1
ATOM 784 O O . ILE A 1 97 ? 10.897 8.227 30.567 1.00 11.23 117 ILE A O 1
ATOM 789 N N . ILE A 1 98 ? 12.583 9.068 31.766 1.00 11.45 118 ILE A N 1
ATOM 790 C CA . ILE A 1 98 ? 13.517 8.023 31.465 1.00 11.85 118 ILE A CA 1
ATOM 791 C C . ILE A 1 98 ? 13.684 7.156 32.714 1.00 12.08 118 ILE A C 1
ATOM 792 O O . ILE A 1 98 ? 14.016 7.647 33.781 1.00 12.19 118 ILE A O 1
ATOM 797 N N . VAL A 1 99 ? 13.414 5.868 32.586 1.00 11.98 119 VAL A N 1
ATOM 798 C CA . VAL A 1 99 ? 13.478 4.953 33.722 1.00 12.23 119 VAL A CA 1
ATOM 799 C C . VAL A 1 99 ? 14.671 4.072 33.472 1.00 12.98 119 VAL A C 1
ATOM 800 O O . VAL A 1 99 ? 14.730 3.332 32.478 1.00 13.16 119 VAL A O 1
ATOM 804 N N . ILE A 1 100 ? 15.637 4.147 34.383 1.00 13.33 120 ILE A N 1
ATOM 805 C CA . ILE A 1 100 ? 16.824 3.285 34.304 1.00 13.94 120 ILE A CA 1
ATOM 806 C C . ILE A 1 100 ? 16.736 2.288 35.430 1.00 14.20 120 ILE A C 1
ATOM 807 O O . ILE A 1 100 ? 16.644 2.682 36.590 1.00 13.73 120 ILE A O 1
ATOM 812 N N . LYS A 1 101 ? 16.740 0.986 35.085 1.00 14.65 121 LYS A N 1
ATOM 813 C CA . LYS A 1 101 ? 16.734 -0.065 36.082 1.00 15.92 121 LYS A CA 1
ATOM 814 C C . LYS A 1 101 ? 18.160 -0.518 36.322 1.00 16.73 121 LYS A C 1
ATOM 815 O O . LYS A 1 101 ? 18.872 -0.916 35.389 1.00 16.83 121 LYS A O 1
ATOM 821 N N . VAL A 1 102 ? 18.588 -0.426 37.582 1.00 16.68 122 VAL A N 1
ATOM 822 C CA . VAL A 1 102 ? 19.949 -0.775 37.940 1.00 18.36 122 VAL A CA 1
ATOM 823 C C . VAL A 1 102 ? 20.010 -1.834 39.017 1.00 20.32 122 VAL A C 1
ATOM 824 O O . VAL A 1 102 ? 19.048 -2.031 39.810 1.00 20.54 122 VAL A O 1
ATOM 828 N N . GLY A 1 103 ? 21.126 -2.559 39.005 1.00 21.47 123 GLY A N 1
ATOM 829 C CA . GLY A 1 103 ? 21.428 -3.595 39.988 1.00 24.57 123 GLY A CA 1
ATOM 830 C C . GLY A 1 103 ? 22.954 -3.609 40.220 1.00 26.32 123 GLY A C 1
ATOM 831 O O . GLY A 1 103 ? 23.710 -2.784 39.740 1.00 24.56 123 GLY A O 1
ATOM 832 N N . GLN A 1 104 ? 23.430 -4.541 41.003 1.00 31.61 124 GLN A N 1
ATOM 833 C CA . GLN A 1 104 ? 24.888 -4.647 41.235 1.00 36.44 124 GLN A CA 1
ATOM 834 C C . GLN A 1 104 ? 25.246 -6.042 40.882 1.00 36.27 124 GLN A C 1
ATOM 835 O O . GLN A 1 104 ? 24.415 -6.919 41.038 1.00 38.36 124 GLN A O 1
ATOM 841 N N . ASP A 1 105 ? 26.438 -6.255 40.321 1.00 36.02 125 ASP A N 1
ATOM 842 C CA . ASP A 1 105 ? 26.905 -7.598 40.111 1.00 38.18 125 ASP A CA 1
ATOM 843 C C . ASP A 1 105 ? 26.923 -8.238 41.500 1.00 36.08 125 ASP A C 1
ATOM 844 O O . ASP A 1 105 ? 27.287 -7.587 42.499 1.00 37.43 125 ASP A O 1
ATOM 849 N N . ASN A 1 106 ? 26.482 -9.486 41.531 1.00 34.11 126 ASN A N 1
ATOM 850 C CA . ASN A 1 106 ? 26.528 -10.328 42.702 1.00 34.83 126 ASN A CA 1
ATOM 851 C C . ASN A 1 106 ? 25.560 -10.009 43.852 1.00 34.50 126 ASN A C 1
ATOM 852 O O . ASN A 1 106 ? 25.640 -10.650 44.884 1.00 33.89 126 ASN A O 1
ATOM 857 N N . VAL A 1 107 ? 24.632 -9.085 43.671 1.00 34.55 127 VAL A N 1
ATOM 858 C CA . VAL A 1 107 ? 23.497 -8.951 44.628 1.00 37.74 127 VAL A CA 1
ATOM 859 C C . VAL A 1 107 ? 22.190 -8.683 43.898 1.00 34.35 127 VAL A C 1
ATOM 860 O O . VAL A 1 107 ? 22.172 -8.191 42.763 1.00 31.98 127 VAL A O 1
ATOM 864 N N . ASP A 1 108 ? 21.101 -9.072 44.540 1.00 33.21 128 ASP A N 1
ATOM 865 C CA . ASP A 1 108 ? 19.795 -9.088 43.896 1.00 35.08 128 ASP A CA 1
ATOM 866 C C . ASP A 1 108 ? 18.997 -7.787 44.057 1.00 31.47 128 ASP A C 1
ATOM 867 O O . ASP A 1 108 ? 17.886 -7.675 43.553 1.00 31.57 128 ASP A O 1
ATOM 872 N N . ILE A 1 109 ? 19.591 -6.792 44.697 1.00 29.31 129 ILE A N 1
ATOM 873 C CA . ILE A 1 109 ? 18.935 -5.489 44.860 1.00 28.99 129 ILE A CA 1
ATOM 874 C C . ILE A 1 109 ? 18.751 -4.823 43.480 1.00 26.49 129 ILE A C 1
ATOM 875 O O . ILE A 1 109 ? 19.688 -4.782 42.692 1.00 26.21 129 ILE A O 1
ATOM 880 N N . LYS A 1 110 ? 17.548 -4.330 43.177 1.00 23.68 130 LYS A N 1
ATOM 881 C CA . LYS A 1 110 ? 17.296 -3.615 41.938 1.00 20.99 130 LYS A CA 1
ATOM 882 C C . LYS A 1 110 ? 16.522 -2.320 42.258 1.00 19.28 130 LYS A C 1
ATOM 883 O O . LYS A 1 110 ? 15.590 -2.357 43.083 1.00 19.33 130 LYS A O 1
ATOM 889 N N . TYR A 1 111 ? 16.913 -1.207 41.636 1.00 17.85 131 TYR A N 1
ATOM 890 C CA . TYR A 1 111 ? 16.169 0.039 41.732 1.00 16.50 131 TYR A CA 1
ATOM 891 C C . TYR A 1 111 ? 15.773 0.555 40.355 1.00 15.82 131 TYR A C 1
ATOM 892 O O . TYR A 1 111 ? 16.519 0.357 39.404 1.00 16.09 131 TYR A O 1
ATOM 901 N N . GLN A 1 112 ? 14.597 1.151 40.275 1.00 14.49 132 GLN A N 1
ATOM 902 C CA . GLN A 1 112 ? 14.231 2.002 39.141 1.00 14.02 132 GLN A CA 1
ATOM 903 C C . GLN A 1 112 ? 14.555 3.441 39.481 1.00 13.51 132 GLN A C 1
ATOM 904 O O . GLN A 1 112 ? 14.180 3.921 40.565 1.00 13.40 132 GLN A O 1
ATOM 910 N N . LEU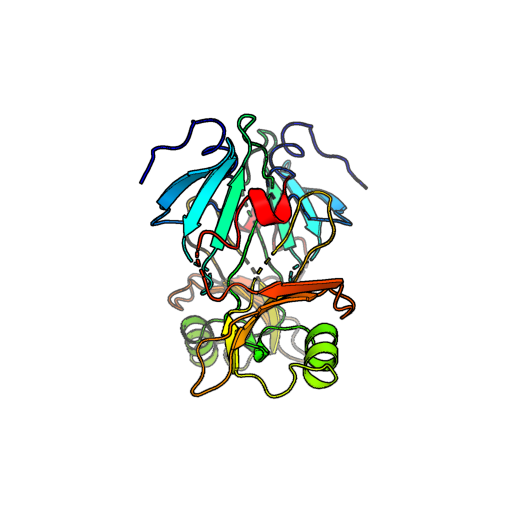 A 1 113 ? 15.241 4.090 38.547 1.00 12.76 133 LEU A N 1
ATOM 911 C CA . LEU A 1 113 ? 15.643 5.482 38.659 1.00 12.67 133 LEU A CA 1
ATOM 912 C C . LEU A 1 113 ? 14.813 6.234 37.650 1.00 12.42 133 LEU A C 1
ATOM 913 O O . LEU A 1 113 ? 14.805 5.878 36.499 1.00 12.70 133 LEU A O 1
ATOM 918 N N . PHE A 1 114 ? 14.077 7.261 38.083 1.00 12.18 134 PHE A N 1
ATOM 919 C CA . PHE A 1 114 ? 13.186 8.086 37.231 1.00 12.21 134 PHE A CA 1
ATOM 920 C C . PHE A 1 114 ? 13.815 9.456 36.974 1.00 12.59 134 PHE A C 1
ATOM 921 O O . PHE A 1 114 ? 13.876 10.314 37.906 1.00 12.90 134 PHE A O 1
ATOM 929 N N . TYR A 1 115 ? 14.291 9.643 35.743 1.00 12.13 135 TYR A N 1
ATOM 930 C CA . TYR A 1 115 ? 14.953 10.849 35.327 1.00 12.57 135 TYR A CA 1
ATOM 931 C C . TYR A 1 115 ? 14.056 11.690 34.403 1.00 12.33 135 TYR A C 1
ATOM 932 O O . TYR A 1 115 ? 13.368 11.148 33.536 1.00 12.14 135 TYR A O 1
ATOM 941 N N . THR A 1 116 ? 14.195 12.988 34.533 1.00 12.79 136 THR A N 1
ATOM 942 C CA . THR A 1 116 ? 13.595 13.899 33.573 1.00 12.81 136 THR A CA 1
ATOM 943 C C . THR A 1 116 ? 14.531 14.002 32.383 1.00 13.37 136 THR A C 1
ATOM 944 O O . THR A 1 116 ? 15.756 13.718 32.472 1.00 13.77 136 THR A O 1
ATOM 948 N N . PRO A 1 117 ? 14.018 14.489 31.255 1.00 13.97 137 PRO A N 1
ATOM 949 C CA . PRO A 1 117 ? 14.896 14.780 30.097 1.00 14.87 137 PRO A CA 1
ATOM 950 C C . PRO A 1 117 ? 15.987 15.793 30.335 1.00 16.34 137 PRO A C 1
ATOM 951 O O . PRO A 1 117 ? 16.950 15.819 29.562 1.00 17.08 137 PRO A O 1
ATOM 955 N N . GLN A 1 118 ? 15.845 16.636 31.364 1.00 16.77 138 GLN A N 1
ATOM 956 C CA . GLN A 1 118 ? 16.886 17.580 31.754 1.00 18.53 138 GLN A CA 1
ATOM 957 C C . GLN A 1 118 ? 17.902 16.973 32.731 1.00 18.26 138 GLN A C 1
ATOM 958 O O . GLN A 1 118 ? 18.770 17.665 33.263 1.00 19.32 138 GLN A O 1
ATOM 964 N N . GLY A 1 119 ? 17.776 15.696 33.015 1.00 17.07 139 GLY A N 1
ATOM 965 C CA . GLY A 1 119 ? 18.735 14.958 33.826 1.00 17.89 139 GLY A CA 1
ATOM 966 C C . GLY A 1 119 ? 18.488 15.018 35.327 1.00 18.52 139 GLY A C 1
ATOM 967 O O . GLY A 1 119 ? 19.371 14.633 36.104 1.00 19.01 139 GLY A O 1
ATOM 968 N N . ILE A 1 120 ? 17.282 15.422 35.742 1.00 16.34 140 ILE A N 1
ATOM 969 C CA . ILE A 1 120 ? 16.978 15.468 37.182 1.00 16.14 140 ILE A CA 1
ATOM 970 C C . ILE A 1 120 ? 16.496 14.085 37.614 1.00 15.12 140 ILE A C 1
ATOM 971 O O . ILE A 1 120 ? 15.605 13.520 36.998 1.00 14.75 140 ILE A O 1
ATOM 976 N N . LEU A 1 121 ? 17.092 13.554 38.675 1.00 14.89 141 LEU A N 1
ATOM 977 C CA . LEU A 1 121 ? 16.631 12.331 39.266 1.00 14.14 141 LEU A CA 1
ATOM 978 C C . LEU A 1 121 ? 15.490 12.673 40.200 1.00 14.06 141 LEU A C 1
ATOM 979 O O . LEU A 1 121 ? 15.721 13.218 41.260 1.00 14.47 141 LEU A O 1
ATOM 984 N N . LEU A 1 122 ? 14.262 12.381 39.788 1.00 13.54 142 LEU A N 1
ATOM 985 C CA . LEU A 1 122 ? 13.076 12.758 40.539 1.00 14.99 142 LEU A CA 1
ATOM 986 C C . LEU A 1 122 ? 12.841 11.841 41.773 1.00 14.08 142 LEU A C 1
ATOM 987 O O . LEU A 1 122 ? 12.392 12.284 42.808 1.00 13.83 142 LEU A O 1
ATOM 992 N N . LYS A 1 123 ? 13.062 10.557 41.570 1.00 13.45 143 LYS A N 1
ATOM 993 C CA . LYS A 1 123 ? 12.744 9.523 42.550 1.00 13.58 143 LYS A CA 1
ATOM 994 C C . LYS A 1 123 ? 13.335 8.195 42.112 1.00 13.16 143 LYS A C 1
ATOM 995 O O . LYS A 1 123 ? 13.729 8.052 40.970 1.00 12.50 143 LYS A O 1
ATOM 1001 N N . THR A 1 124 ? 13.437 7.282 43.087 1.00 13.27 144 THR A N 1
ATOM 1002 C CA . THR A 1 124 ? 13.831 5.904 42.834 1.00 13.79 144 THR A CA 1
ATOM 1003 C C . THR A 1 124 ? 12.886 4.994 43.617 1.00 14.40 144 THR A C 1
ATOM 1004 O O . THR A 1 124 ? 12.234 5.410 44.586 1.00 14.27 144 THR A O 1
ATOM 1008 N N . ARG A 1 125 ? 12.830 3.742 43.174 1.00 14.39 145 ARG A N 1
ATOM 1009 C CA . ARG A 1 125 ? 11.981 2.756 43.779 1.00 15.79 145 ARG A CA 1
ATOM 1010 C C . ARG A 1 125 ? 12.714 1.431 43.795 1.00 16.07 145 ARG A C 1
ATOM 1011 O O . ARG A 1 125 ? 13.246 1.039 42.786 1.00 15.72 145 ARG A O 1
ATOM 1019 N N . ASN A 1 126 ? 12.662 0.718 44.913 1.00 16.71 146 ASN A N 1
ATOM 1020 C CA . ASN A 1 126 ? 13.185 -0.653 45.030 1.00 18.05 146 ASN A CA 1
ATOM 1021 C C . ASN A 1 126 ? 12.212 -1.577 44.300 1.00 19.09 146 ASN A C 1
ATOM 1022 O O . ASN A 1 126 ? 11.003 -1.591 44.629 1.00 18.66 146 ASN A O 1
ATOM 1027 N N . VAL A 1 127 ? 12.723 -2.340 43.323 1.00 18.94 147 VAL A N 1
ATOM 1028 C CA . VAL A 1 127 ? 11.857 -3.215 42.561 1.00 19.89 147 VAL A CA 1
ATOM 1029 C C . VAL A 1 127 ? 12.367 -4.635 42.623 1.00 23.40 147 VAL A C 1
ATOM 1030 O O . VAL A 1 127 ? 12.068 -5.426 41.731 1.00 26.83 147 VAL A O 1
ATOM 1034 N N . SER A 1 128 ? 13.131 -4.939 43.673 1.00 23.37 148 SER A N 1
ATOM 1035 C CA . SER A 1 128 ? 13.773 -6.226 43.845 1.00 26.48 148 SER A CA 1
ATOM 1036 C C . SER A 1 128 ? 12.695 -7.329 43.852 1.00 29.63 148 SER A C 1
ATOM 1037 O O . SER A 1 128 ? 12.877 -8.382 43.231 1.00 32.99 148 SER A O 1
ATOM 1040 N N . ASP A 1 129 ? 11.566 -7.073 44.528 1.00 31.45 149 ASP A N 1
ATOM 1041 C CA . ASP A 1 129 ? 10.437 -8.063 44.673 1.00 41.22 149 ASP A CA 1
ATOM 1042 C C . ASP A 1 129 ? 9.113 -7.577 44.103 1.00 48.74 149 ASP A C 1
ATOM 1043 O O . ASP A 1 129 ? 8.039 -8.004 44.548 1.00 51.94 149 ASP A O 1
ATOM 1056 N N . TYR A 1 131 ? 6.562 -6.884 40.778 1.00 47.08 151 TYR A N 1
ATOM 1057 C CA . TYR A 1 131 ? 6.208 -7.321 39.435 1.00 49.16 151 TYR A CA 1
ATOM 1058 C C . TYR A 1 131 ? 5.418 -6.189 38.819 1.00 45.09 151 TYR A C 1
ATOM 1059 O O . TYR A 1 131 ? 4.945 -5.296 39.548 1.00 47.58 151 TYR A O 1
ATOM 1061 N N . ASP A 1 132 ? 5.312 -6.182 37.493 1.00 43.43 152 ASP A N 1
ATOM 1062 C CA . ASP A 1 132 ? 4.471 -5.191 36.822 1.00 38.67 152 ASP A CA 1
ATOM 1063 C C . ASP A 1 132 ? 4.985 -3.799 37.206 1.00 31.68 152 ASP A C 1
ATOM 1064 O O . ASP A 1 132 ? 4.252 -2.994 37.805 1.00 34.43 152 ASP A O 1
ATOM 1069 N N . ILE A 1 133 ? 6.219 -3.490 36.821 1.00 24.77 153 ILE A N 1
ATOM 1070 C CA . ILE A 1 133 ? 6.816 -2.236 37.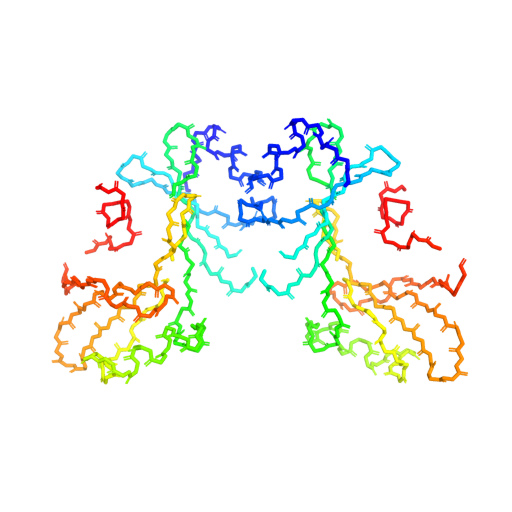273 1.00 21.69 153 ILE A CA 1
ATOM 1071 C C . ILE A 1 133 ? 6.811 -1.092 36.256 1.00 20.54 153 ILE A C 1
ATOM 1072 O O . ILE A 1 133 ? 7.392 -0.032 36.530 1.00 19.18 153 ILE A O 1
ATOM 1077 N N . LEU A 1 134 ? 6.202 -1.303 35.095 1.00 19.34 154 LEU A N 1
ATOM 1078 C CA . LEU A 1 134 ? 6.091 -0.227 34.124 1.00 16.93 154 LEU A CA 1
ATOM 1079 C C . LEU A 1 134 ? 4.65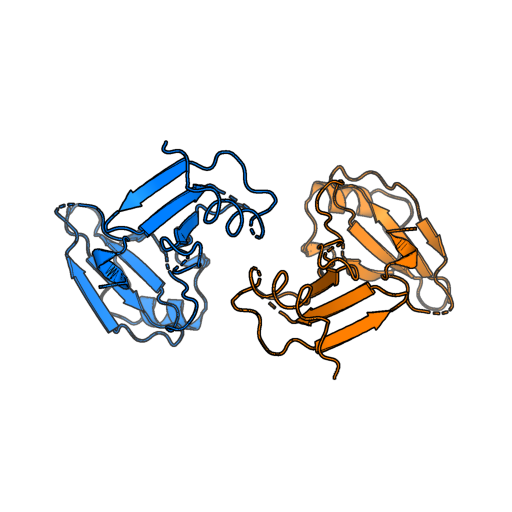2 -0.056 33.582 1.00 18.81 154 LEU A C 1
ATOM 1080 O O . LEU A 1 134 ? 4.461 0.327 32.439 1.00 18.94 154 LEU A O 1
ATOM 1085 N N . GLY A 1 135 ? 3.660 -0.339 34.409 1.00 18.37 155 GLY A N 1
ATOM 1086 C CA . GLY A 1 135 ? 2.235 -0.198 34.012 1.00 22.06 155 GLY A CA 1
ATOM 1087 C C . GLY A 1 135 ? 1.490 1.037 34.474 1.00 19.43 155 GLY A C 1
ATOM 1088 O O . GLY A 1 135 ? 2.087 1.969 35.044 1.00 16.70 155 GLY A O 1
ATOM 1089 N N . PRO A 1 136 ? 0.177 1.082 34.220 1.00 16.97 156 PRO A N 1
ATOM 1090 C CA . PRO A 1 136 ? -0.655 2.203 34.650 1.00 19.67 156 PRO A CA 1
ATOM 1091 C C . PRO A 1 136 ? -0.465 2.573 36.124 1.00 19.59 156 PRO A C 1
ATOM 1092 O O . PRO A 1 136 ? -0.419 3.769 36.452 1.00 20.98 156 PRO A O 1
ATOM 1096 N N . SER A 1 137 ? -0.326 1.584 36.985 1.00 20.06 157 SER A N 1
ATOM 1097 C CA . SER A 1 137 ? -0.192 1.908 38.424 1.00 23.93 157 SER A CA 1
ATOM 1098 C C . SER A 1 137 ? 1.070 2.702 38.723 1.00 22.56 157 SER A C 1
ATOM 1099 O O . SER A 1 137 ? 1.125 3.451 39.728 1.00 21.30 157 SER A O 1
ATOM 1102 N N . THR A 1 138 ? 2.085 2.583 37.873 1.00 18.62 158 THR A N 1
ATOM 1103 C CA . THR A 1 138 ? 3.322 3.354 38.073 1.00 18.89 158 THR A CA 1
ATOM 1104 C C . THR A 1 138 ? 3.234 4.779 37.559 1.00 19.04 158 THR A C 1
ATOM 1105 O O . THR A 1 138 ? 3.836 5.699 38.130 1.00 22.10 158 THR A O 1
ATOM 1109 N N . PHE A 1 139 ? 2.513 4.993 36.448 1.00 18.01 159 PHE A N 1
ATOM 1110 C CA . PHE A 1 139 ? 2.495 6.291 35.772 1.00 20.59 159 PHE A CA 1
ATOM 1111 C C . PHE A 1 139 ? 1.168 7.032 35.707 1.00 24.50 159 PHE A C 1
ATOM 1112 O O . PHE A 1 139 ? 1.176 8.255 35.620 1.00 32.82 159 PHE A O 1
ATOM 1120 N N . LEU A 1 140 ? 0.042 6.313 35.723 1.00 25.33 160 LEU A N 1
ATOM 1121 C CA . LEU A 1 140 ? -1.261 6.913 35.382 1.00 26.12 160 LEU A CA 1
ATOM 1122 C C . LEU A 1 140 ? -2.239 7.034 36.558 1.00 34.65 160 LEU A C 1
ATOM 1123 O O . LEU A 1 140 ? -3.349 7.541 36.391 1.00 38.80 160 LEU A O 1
ATOM 1128 N N . ALA A 1 141 ? -1.845 6.552 37.723 1.00 33.11 161 ALA A N 1
ATOM 1129 C CA . ALA A 1 141 ? -2.704 6.648 38.919 1.00 46.21 161 ALA A CA 1
ATOM 1130 C C . ALA A 1 141 ? -2.196 7.767 39.839 1.00 44.93 161 ALA A C 1
ATOM 1131 O O . ALA A 1 141 ? -2.517 8.940 39.634 1.00 60.16 161 ALA A O 1
ATOM 1133 N N . GLY B 1 1 ? -0.110 30.318 8.349 1.00 69.36 0 GLY B N 1
ATOM 1134 C CA . GLY B 1 1 ? -0.186 28.998 7.654 1.00 59.62 0 GLY B CA 1
ATOM 1135 C C . GLY B 1 1 ? -1.599 28.580 7.266 1.00 60.10 0 GLY B C 1
ATOM 1136 O O . GLY B 1 1 ? -2.554 29.375 7.253 1.00 60.34 0 GLY B O 1
ATOM 1137 N N . ASP B 1 2 ? -1.716 27.301 6.954 1.00 59.25 22 ASP B N 1
ATOM 1138 C CA . ASP B 1 2 ? -2.980 26.697 6.604 1.00 45.04 22 ASP B CA 1
ATOM 1139 C C . ASP B 1 2 ? -3.515 25.935 7.849 1.00 48.44 22 ASP B C 1
ATOM 1140 O O . ASP B 1 2 ? -2.747 25.598 8.774 1.00 52.37 22 ASP B O 1
ATOM 1145 N N . THR B 1 3 ? -4.828 25.698 7.900 1.00 56.48 23 THR B N 1
ATOM 1146 C CA . THR B 1 3 ? -5.429 24.668 8.791 1.00 50.40 23 THR B CA 1
ATOM 1147 C C . THR B 1 3 ? -6.130 23.663 7.860 1.00 42.47 23 THR B C 1
ATOM 1148 O O . THR B 1 3 ? -6.881 24.085 6.962 1.00 39.98 23 THR B O 1
ATOM 1150 N N . PRO B 1 4 ? -5.834 22.341 7.978 1.00 26.90 24 PRO B N 1
ATOM 1151 C CA . PRO B 1 4 ? -6.530 21.540 6.988 1.00 26.89 24 PRO B CA 1
ATOM 1152 C C . PRO B 1 4 ? -7.964 21.211 7.400 1.00 24.40 24 PRO B C 1
ATOM 1153 O O . PRO B 1 4 ? -8.373 21.508 8.500 1.00 28.97 24 PRO B O 1
ATOM 1157 N N . PRO B 1 5 ? -8.709 20.575 6.515 1.00 24.81 25 PRO B N 1
ATOM 1158 C CA . PRO B 1 5 ? -10.028 20.069 6.917 1.00 27.38 25 PRO B CA 1
ATOM 1159 C C . PRO B 1 5 ? -9.990 19.235 8.226 1.00 24.51 25 PRO B C 1
ATOM 1160 O O . PRO B 1 5 ? -8.946 18.642 8.626 1.00 21.76 25 PRO B O 1
ATOM 1164 N N . GLY B 1 6 ? -11.088 19.259 8.973 1.00 24.44 26 GLY B N 1
ATOM 1165 C CA . GLY B 1 6 ? -11.136 18.553 10.249 1.00 24.36 26 GLY B CA 1
ATOM 1166 C C . GLY B 1 6 ? -10.819 17.066 10.174 1.00 22.87 26 GLY B C 1
ATOM 1167 O O . GLY B 1 6 ? -10.204 16.519 11.099 1.00 21.84 26 GLY B O 1
ATOM 1168 N N . ASN B 1 7 ? -11.222 16.401 9.094 1.00 21.60 27 ASN B N 1
ATOM 1169 C CA . ASN B 1 7 ? -10.940 14.979 8.969 1.00 21.74 27 ASN B CA 1
ATOM 1170 C C . ASN B 1 7 ? -9.451 14.705 8.811 1.00 19.18 27 ASN B C 1
ATOM 1171 O O . ASN B 1 7 ? -8.951 13.711 9.315 1.00 19.97 27 ASN B O 1
ATOM 1176 N N . VAL B 1 8 ? -8.758 15.587 8.117 1.00 17.69 28 VAL B N 1
ATOM 1177 C CA . VAL B 1 8 ? -7.300 15.491 7.928 1.00 15.87 28 VAL B CA 1
ATOM 1178 C C . VAL B 1 8 ? -6.615 15.715 9.297 1.00 16.29 28 VAL B C 1
ATOM 1179 O O . VAL B 1 8 ? -5.733 14.952 9.701 1.00 14.68 28 VAL B O 1
ATOM 1183 N N . GLN B 1 9 ? -6.985 16.796 9.975 1.00 18.22 29 GLN B N 1
ATOM 1184 C CA A GLN B 1 9 ? -6.378 17.090 11.267 0.50 19.23 29 GLN B CA 1
ATOM 1185 C CA B GLN B 1 9 ? -6.485 17.144 11.322 0.50 19.25 29 GLN B CA 1
ATOM 1186 C C . GLN B 1 9 ? -6.605 15.960 12.267 1.00 18.55 29 GLN B C 1
ATOM 1187 O O . GLN B 1 9 ? -5.693 15.615 13.005 1.00 19.45 29 GLN B O 1
ATOM 1198 N N . SER B 1 10 ? -7.773 15.330 12.243 1.00 18.96 30 SER B N 1
ATOM 1199 C CA A SER B 1 10 ? -8.095 14.243 13.145 0.70 19.79 30 SER B CA 1
ATOM 1200 C CA B SER B 1 10 ? -8.051 14.254 13.175 0.30 19.35 30 SER B CA 1
ATOM 1201 C C . SER B 1 10 ? -7.176 13.037 12.890 1.00 18.29 30 SER B C 1
ATOM 1202 O O . SER B 1 10 ? -6.625 12.431 13.824 1.00 19.81 30 SER B O 1
ATOM 1207 N N . THR B 1 11 ? -7.020 12.690 11.627 1.00 16.33 31 THR B N 1
ATOM 1208 C CA . THR B 1 11 ? -6.169 11.551 11.282 1.00 16.62 31 THR B CA 1
ATOM 1209 C C . THR B 1 11 ? -4.734 11.877 11.691 1.00 15.02 31 THR B C 1
ATOM 1210 O O . THR B 1 11 ? -4.059 11.038 12.262 1.00 14.12 31 THR B O 1
ATOM 1214 N N . PHE B 1 12 ? -4.286 13.082 11.374 1.00 13.49 32 PHE B N 1
ATOM 1215 C CA . PHE B 1 12 ? -2.911 13.480 11.661 1.00 12.77 32 PHE B CA 1
ATOM 1216 C C . PHE B 1 12 ? -2.603 13.422 13.154 1.00 13.36 32 PHE B C 1
ATOM 1217 O O . PHE B 1 12 ? -1.568 12.925 13.537 1.00 12.88 32 PHE B O 1
ATOM 1225 N N . LYS B 1 13 ? -3.538 13.922 13.968 1.00 14.53 33 LYS B N 1
ATOM 1226 C CA . LYS B 1 13 ? -3.324 13.984 15.401 1.00 16.77 33 LYS B CA 1
ATOM 1227 C C . LYS B 1 13 ? -3.252 12.583 15.986 1.00 16.20 33 LYS B C 1
ATOM 1228 O O . LYS B 1 13 ? -2.464 12.345 16.884 1.00 16.78 33 LYS B O 1
ATOM 1234 N N . LYS B 1 14 ? -3.993 11.636 15.427 1.00 16.11 34 LYS B N 1
ATOM 1235 C CA . LYS B 1 14 ? -3.880 10.272 15.876 1.00 17.16 34 LYS B CA 1
ATOM 1236 C C . LYS B 1 14 ? -2.551 9.631 15.464 1.00 17.54 34 LYS B C 1
ATOM 1237 O O . LYS B 1 14 ? -1.970 8.838 16.246 1.00 16.96 34 LYS B O 1
ATOM 1251 N N . TYR B 1 16 ? 0.357 11.252 14.800 1.00 14.01 36 TYR B N 1
ATOM 1252 C CA . TYR B 1 16 ? 1.497 11.980 15.347 1.00 14.71 36 TYR B CA 1
ATOM 1253 C C . TYR B 1 16 ? 1.055 12.865 16.526 1.00 15.39 36 TYR B C 1
ATOM 1254 O O . TYR B 1 16 ? 1.103 14.101 16.444 1.00 16.22 36 TYR B O 1
ATOM 1263 N N . PRO B 1 17 ? 0.716 12.235 17.656 1.00 15.93 37 PRO B N 1
ATOM 1264 C CA . PRO B 1 17 ? 0.095 12.980 18.741 1.00 16.78 37 PRO B CA 1
ATOM 1265 C C . PRO B 1 17 ? 1.063 13.968 19.388 1.00 18.34 37 PRO B C 1
ATOM 1266 O O . PRO B 1 17 ? 0.601 14.930 19.999 1.00 20.47 37 PRO B O 1
ATOM 1270 N N . LYS B 1 18 ? 2.375 13.742 19.250 1.00 19.08 38 LYS B N 1
ATOM 1271 C CA . LYS B 1 18 ? 3.368 14.648 19.861 1.00 20.95 38 LYS B CA 1
ATOM 1272 C C . LYS B 1 18 ? 3.992 15.620 18.881 1.00 20.95 38 LYS B C 1
ATOM 1273 O O . LYS B 1 18 ? 4.824 16.445 19.290 1.00 23.55 38 LYS B O 1
ATOM 1279 N N . ALA B 1 19 ? 3.561 15.609 17.620 1.00 20.02 39 ALA B N 1
ATOM 1280 C CA . ALA B 1 19 ? 4.101 16.605 16.696 1.00 19.17 39 ALA B CA 1
ATOM 1281 C C . ALA B 1 19 ? 3.816 18.007 17.151 1.00 20.91 39 ALA B C 1
ATOM 1282 O O . ALA B 1 19 ? 2.712 18.304 17.565 1.00 23.95 39 ALA B O 1
ATOM 1284 N N . ASN B 1 20 ? 4.811 18.863 17.033 1.00 20.61 40 ASN B N 1
ATOM 1285 C CA . ASN B 1 20 ? 4.640 20.275 17.383 1.00 25.00 40 ASN B CA 1
ATOM 1286 C C . ASN B 1 20 ? 5.251 21.144 16.300 1.00 23.61 40 ASN B C 1
ATOM 1287 O O . ASN B 1 20 ? 6.030 20.650 15.498 1.00 23.63 40 ASN B O 1
ATOM 1292 N N . GLY B 1 21 ? 4.830 22.394 16.219 1.00 23.19 41 GLY B N 1
ATOM 1293 C CA . GLY B 1 21 ? 5.350 23.315 15.216 1.00 24.49 41 GLY B CA 1
ATOM 1294 C C . GLY B 1 21 ? 5.025 22.884 13.794 1.00 21.81 41 GLY B C 1
ATOM 1295 O O . GLY B 1 21 ? 5.861 23.006 12.900 1.00 22.78 41 GLY B O 1
ATOM 1296 N N . VAL B 1 22 ? 3.831 22.329 13.613 1.00 20.59 42 VAL B N 1
ATOM 1297 C CA . VAL B 1 22 ? 3.446 21.734 12.308 1.00 17.84 42 VAL B CA 1
ATOM 1298 C C . VAL B 1 22 ? 3.021 22.861 11.404 1.00 18.93 42 VAL B C 1
ATOM 1299 O O . VAL B 1 22 ? 2.177 23.698 11.796 1.00 20.68 42 VAL B O 1
ATOM 1303 N N . ALA B 1 23 ? 3.592 22.873 10.200 1.00 17.16 43 ALA B N 1
ATOM 1304 C CA . ALA B 1 23 ? 3.259 23.806 9.150 1.00 18.38 43 ALA B CA 1
ATOM 1305 C C . ALA B 1 23 ? 2.457 23.035 8.099 1.00 17.98 43 ALA B C 1
ATOM 1306 O O . ALA B 1 23 ? 2.984 22.102 7.528 1.00 15.27 43 ALA B O 1
ATOM 1308 N N . TRP B 1 24 ? 1.216 23.480 7.854 1.00 17.71 44 TRP B N 1
ATOM 1309 C CA . TRP B 1 24 ? 0.366 22.855 6.853 1.00 16.24 44 TRP B CA 1
ATOM 1310 C C . TRP B 1 24 ? 0.378 23.629 5.559 1.00 16.49 44 TRP B C 1
ATOM 1311 O O . TRP B 1 24 ? 0.450 24.835 5.557 1.00 16.84 44 TRP B O 1
ATOM 1322 N N . SER B 1 25 ? 0.308 22.898 4.453 1.00 15.33 45 SER B N 1
ATOM 1323 C CA . SER B 1 25 ? 0.220 23.468 3.101 1.00 15.81 45 SER B CA 1
ATOM 1324 C C . SER B 1 25 ? -0.682 22.557 2.271 1.00 15.93 45 SER B C 1
ATOM 1325 O O . SER B 1 25 ? -1.029 21.450 2.686 1.00 14.51 45 SER B O 1
ATOM 1328 N N . GLN B 1 26 ? -1.043 23.008 1.076 1.00 17.24 46 GLN B N 1
ATOM 1329 C CA . GLN B 1 26 ? -1.906 22.263 0.153 1.00 20.31 46 GLN B CA 1
ATOM 1330 C C . GLN B 1 26 ? -1.266 22.342 -1.232 1.00 20.80 46 GLN B C 1
ATOM 1331 O O . GLN B 1 26 ? -0.861 23.452 -1.653 1.00 22.64 46 GLN B O 1
ATOM 1337 N N . ASP B 1 27 ? -1.252 21.226 -1.947 1.00 22.69 47 ASP B N 1
ATOM 1338 C CA . ASP B 1 27 ? -0.682 21.132 -3.311 1.00 25.71 47 ASP B CA 1
ATOM 1339 C C . ASP B 1 27 ? -1.466 20.053 -4.074 1.00 25.38 47 ASP B C 1
ATOM 1340 O O . ASP B 1 27 ? -1.609 18.923 -3.580 1.00 20.39 47 ASP B O 1
ATOM 1345 N N . ASP B 1 28 ? -1.999 20.414 -5.241 1.00 26.37 48 ASP B N 1
ATOM 1346 C CA . ASP B 1 28 ? -2.707 19.465 -6.109 1.00 28.74 48 ASP B CA 1
ATOM 1347 C C . ASP B 1 28 ? -3.871 18.773 -5.391 1.00 26.86 48 ASP B C 1
ATOM 1348 O O . ASP B 1 28 ? -4.186 17.622 -5.684 1.00 27.29 48 ASP B O 1
ATOM 1353 N N . GLY B 1 29 ? -4.494 19.467 -4.440 1.00 26.17 49 GLY B N 1
ATOM 1354 C CA . GLY B 1 29 ? -5.637 18.931 -3.724 1.00 23.77 49 GLY B CA 1
ATOM 1355 C C . GLY B 1 29 ? -5.334 18.053 -2.520 1.00 21.38 49 GLY B C 1
ATOM 1356 O O . GLY B 1 29 ? -6.269 17.555 -1.847 1.00 21.33 49 GLY B O 1
ATOM 1357 N N . TYR B 1 30 ? -4.037 17.901 -2.204 1.00 18.23 50 TYR B N 1
ATOM 1358 C CA . TYR B 1 30 ? -3.595 17.111 -1.064 1.00 15.70 50 TYR B CA 1
ATOM 1359 C C . TYR B 1 30 ? -3.053 18.063 -0.003 1.00 15.32 50 TYR B C 1
ATOM 1360 O O . TYR B 1 30 ? -2.647 19.207 -0.324 1.00 16.66 50 TYR B O 1
ATOM 1369 N N . TYR B 1 31 ? -3.072 17.629 1.256 1.00 13.92 51 TYR B N 1
ATOM 1370 C CA . TYR B 1 31 ? -2.621 18.415 2.394 1.00 14.34 51 TYR B CA 1
ATOM 1371 C C . TYR B 1 31 ? -1.332 17.846 2.939 1.00 12.98 51 TYR B C 1
ATOM 1372 O O . TYR B 1 31 ? -1.205 16.617 3.058 1.00 13.06 51 TYR B O 1
ATOM 1381 N N . CYS B 1 32 ? -0.411 18.715 3.284 1.00 12.62 52 CYS B N 1
ATOM 1382 C CA . CYS B 1 32 ? 0.907 18.289 3.732 1.00 12.20 52 CYS B CA 1
ATOM 1383 C C . CYS B 1 32 ? 1.195 18.917 5.086 1.00 12.33 52 CYS B C 1
ATOM 1384 O O . CYS B 1 32 ? 1.097 20.145 5.229 1.00 12.82 52 CYS B O 1
ATOM 1387 N N . ALA B 1 33 ? 1.557 18.073 6.046 1.00 11.74 53 ALA B N 1
ATOM 1388 C CA . ALA B 1 33 ? 1.985 18.512 7.359 1.00 12.04 53 ALA B CA 1
ATOM 1389 C C . ALA B 1 33 ? 3.497 18.419 7.386 1.00 12.01 53 ALA B C 1
ATOM 1390 O O . ALA B 1 33 ? 4.052 17.286 7.250 1.00 11.41 53 ALA B O 1
ATOM 1392 N N . ASN B 1 34 ? 4.152 19.541 7.666 1.00 13.47 54 ASN B N 1
ATOM 1393 C CA . ASN B 1 34 ? 5.634 19.592 7.779 1.00 14.03 54 ASN B CA 1
ATOM 1394 C C . ASN B 1 34 ? 6.046 19.817 9.243 1.00 14.73 54 ASN B C 1
ATOM 1395 O O . ASN B 1 34 ? 5.555 20.755 9.844 1.00 15.75 54 ASN B O 1
ATOM 1400 N N . PHE B 1 35 ? 6.977 19.015 9.752 1.00 13.85 55 PHE B N 1
ATOM 1401 C CA . PHE B 1 35 ? 7.410 19.048 11.152 1.00 14.60 55 PHE B CA 1
ATOM 1402 C C . PHE B 1 35 ? 8.624 18.145 11.340 1.00 14.90 55 PHE B C 1
ATOM 1403 O O . PHE B 1 35 ? 8.997 17.389 10.456 1.00 14.29 55 PHE B O 1
ATOM 1411 N N . ALA B 1 36 ? 9.245 18.242 12.504 1.00 16.49 56 ALA B N 1
ATOM 1412 C CA . ALA B 1 36 ? 10.401 17.433 12.823 1.00 18.02 56 ALA B CA 1
ATOM 1413 C C . ALA B 1 36 ? 9.980 16.362 13.843 1.00 18.39 56 ALA B C 1
ATOM 1414 O O . ALA B 1 36 ? 9.173 16.647 14.752 1.00 19.01 56 ALA B O 1
ATOM 1424 N N . ASN B 1 38 ? 11.973 13.141 16.016 1.00 29.14 58 ASN B N 1
ATOM 1425 C CA . ASN B 1 38 ? 13.120 12.290 16.391 1.00 36.27 58 ASN B CA 1
ATOM 1426 C C . ASN B 1 38 ? 14.326 12.486 15.498 1.00 32.26 58 ASN B C 1
ATOM 1427 O O . ASN B 1 38 ? 14.889 11.536 15.021 1.00 37.85 58 ASN B O 1
ATOM 1432 N N . GLY B 1 39 ? 14.679 13.739 15.249 1.00 30.95 59 GLY B N 1
ATOM 1433 C CA . GLY B 1 39 ? 15.874 14.066 14.483 1.00 29.18 59 GLY B CA 1
ATOM 1434 C C . GLY B 1 39 ? 15.686 14.268 13.002 1.00 25.24 59 GLY B C 1
ATOM 1435 O O . GLY B 1 39 ? 16.623 14.668 12.323 1.00 25.77 59 GLY B O 1
ATOM 1436 N N . PHE B 1 40 ? 14.471 14.064 12.487 1.00 22.49 60 PHE B N 1
ATOM 1437 C CA . PHE B 1 40 ? 14.272 14.169 11.050 1.00 20.69 60 PHE B CA 1
ATOM 1438 C C . PHE B 1 40 ? 13.104 15.055 10.673 1.00 18.36 60 PHE B C 1
ATOM 1439 O O . PHE B 1 40 ? 12.070 15.031 11.331 1.00 17.25 60 PHE B O 1
ATOM 1447 N N . THR B 1 41 ? 13.255 15.782 9.580 1.00 18.15 61 THR B N 1
ATOM 1448 C CA . THR B 1 41 ? 12.137 16.521 9.021 1.00 18.27 61 THR B CA 1
ATOM 1449 C C . THR B 1 41 ? 11.221 15.593 8.243 1.00 15.97 61 THR B C 1
ATOM 1450 O O . THR B 1 41 ? 11.694 14.772 7.438 1.00 15.23 61 THR B O 1
ATOM 1454 N N . LYS B 1 42 ? 9.920 15.714 8.484 1.00 15.12 62 LYS B N 1
ATOM 1455 C CA . LYS B 1 42 ? 8.908 14.915 7.867 1.00 15.08 62 LYS B CA 1
ATOM 1456 C C . LYS B 1 42 ? 7.906 15.803 7.095 1.00 13.60 62 LYS B C 1
ATOM 1457 O O . LYS B 1 42 ? 7.584 16.917 7.494 1.00 13.13 62 LYS B O 1
ATOM 1463 N N . ASN B 1 43 ? 7.411 15.236 5.981 1.00 12.39 63 ASN B N 1
ATOM 1464 C CA . ASN B 1 43 ? 6.269 15.785 5.244 1.00 12.40 63 ASN B CA 1
ATOM 1465 C C . ASN B 1 43 ? 5.239 14.663 5.098 1.00 11.03 63 ASN B C 1
ATOM 1466 O O . ASN B 1 43 ? 5.480 13.649 4.450 1.00 11.10 63 ASN B O 1
ATOM 1471 N N . VAL B 1 44 ? 4.113 14.830 5.779 1.00 10.68 64 VAL B N 1
ATOM 1472 C CA . VAL B 1 44 ? 3.077 13.765 5.861 1.00 10.11 64 VAL B CA 1
ATOM 1473 C C . VAL B 1 44 ? 1.873 14.280 5.058 1.00 10.37 64 VAL B C 1
ATOM 1474 O O . VAL B 1 44 ? 1.354 15.343 5.381 1.00 10.42 64 VAL B O 1
ATOM 1478 N N . TRP B 1 45 ? 1.426 13.507 4.085 1.00 10.34 65 TRP B N 1
ATOM 1479 C CA . TRP B 1 45 ? 0.459 13.911 3.130 1.00 10.67 65 TRP B CA 1
ATOM 1480 C C . TRP B 1 45 ? -0.866 13.172 3.290 1.00 11.06 65 TRP B C 1
ATOM 1481 O O . TRP B 1 45 ? -0.885 11.948 3.571 1.00 10.44 65 TRP B O 1
ATOM 1492 N N . PHE B 1 46 ? -1.954 13.921 3.046 1.00 11.71 66 PHE B N 1
ATOM 1493 C CA . PHE B 1 46 ? -3.320 13.393 3.184 1.00 12.41 66 PHE B CA 1
ATOM 1494 C C . PHE B 1 46 ? -4.124 13.821 1.978 1.00 13.44 66 PHE B C 1
ATOM 1495 O O . PHE B 1 46 ? -3.902 14.889 1.419 1.00 13.87 66 PHE B O 1
ATOM 1503 N N . ASN B 1 47 ? -5.136 13.022 1.665 1.00 14.52 67 ASN B N 1
ATOM 1504 C CA . ASN B 1 47 ? -6.091 13.447 0.690 1.00 15.60 67 ASN B CA 1
ATOM 1505 C C . ASN B 1 47 ? -7.282 14.157 1.401 1.00 15.62 67 ASN B C 1
ATOM 1506 O O . ASN B 1 47 ? -7.379 14.178 2.626 1.00 15.47 67 ASN B O 1
ATOM 1511 N N . VAL B 1 48 ? -8.210 14.643 0.610 1.00 16.77 68 VAL B N 1
ATOM 1512 C CA . VAL B 1 48 ? -9.356 15.401 1.103 1.00 19.11 68 VAL B CA 1
ATOM 1513 C C . VAL B 1 48 ? -10.349 14.522 1.843 1.00 19.70 68 VAL B C 1
ATOM 1514 O O . VAL B 1 48 ? -11.216 15.010 2.599 1.00 23.11 68 VAL B O 1
ATOM 1518 N N . ARG B 1 49 ? -10.212 13.206 1.675 1.00 19.81 69 ARG B N 1
ATOM 1519 C CA . ARG B 1 49 ? -11.056 12.247 2.400 1.00 19.87 69 ARG B CA 1
ATOM 1520 C C . ARG B 1 49 ? -10.475 11.992 3.781 1.00 19.52 69 ARG B C 1
ATOM 1521 O O . ARG B 1 49 ? -11.037 11.224 4.558 1.00 22.01 69 ARG B O 1
ATOM 1529 N N . GLY B 1 50 ? -9.360 12.647 4.103 1.00 18.82 70 GLY B N 1
ATOM 1530 C CA . GLY B 1 50 ? -8.732 12.516 5.434 1.00 18.42 70 GLY B CA 1
ATOM 1531 C C . GLY B 1 50 ? -7.780 11.337 5.584 1.00 18.59 70 GLY B C 1
ATOM 1532 O O . GLY B 1 50 ? -7.352 11.014 6.715 1.00 18.92 70 GLY B O 1
ATOM 1533 N N . GLN B 1 51 ? -7.487 10.692 4.464 1.00 16.59 71 GLN B N 1
ATOM 1534 C CA . GLN B 1 51 ? -6.706 9.459 4.484 1.00 16.37 71 GLN B CA 1
ATOM 1535 C C . GLN B 1 51 ? -5.220 9.836 4.256 1.00 13.75 71 GLN B C 1
ATOM 1536 O O . GLN B 1 51 ? -4.876 10.651 3.380 1.00 13.43 71 GLN B O 1
ATOM 1542 N N . TRP B 1 52 ? -4.352 9.234 5.047 1.00 13.26 72 TRP B N 1
ATOM 1543 C CA . TRP B 1 52 ? -2.927 9.292 4.817 1.00 11.77 72 TRP B CA 1
ATOM 1544 C C . TRP B 1 52 ? -2.557 8.615 3.493 1.00 12.06 72 TRP B C 1
ATOM 1545 O O . TRP B 1 52 ? -2.988 7.466 3.211 1.00 13.11 72 TRP B O 1
ATOM 1556 N N . VAL B 1 53 ? -1.758 9.318 2.700 1.00 11.45 73 VAL B N 1
ATOM 1557 C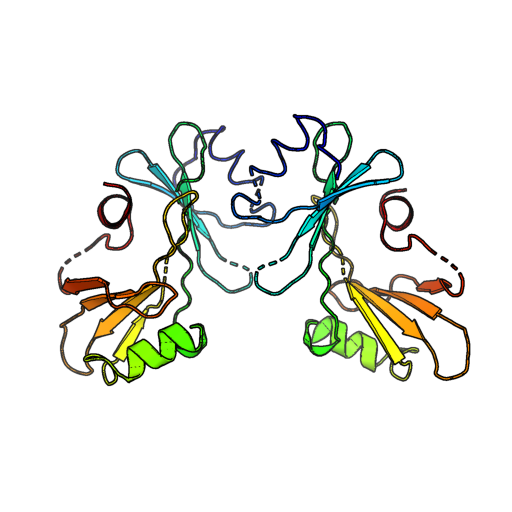 CA . VAL B 1 53 ? -1.339 8.863 1.415 1.00 11.79 73 VAL B CA 1
ATOM 1558 C C . VAL B 1 53 ? 0.143 8.592 1.290 1.00 11.12 73 VAL B C 1
ATOM 1559 O O . VAL B 1 53 ? 0.522 7.694 0.547 1.00 10.79 73 VAL B O 1
ATOM 1571 N N . THR B 1 55 ? 4.322 9.495 3.469 1.00 10.90 75 THR B N 1
ATOM 1572 C CA . THR B 1 55 ? 5.181 10.238 4.341 1.00 11.81 75 THR B CA 1
ATOM 1573 C C . THR B 1 55 ? 6.573 10.251 3.767 1.00 12.36 75 THR B C 1
ATOM 1574 O O . THR B 1 55 ? 7.103 9.200 3.399 1.00 12.09 75 THR B O 1
ATOM 1578 N N . LEU B 1 56 ? 7.155 11.437 3.710 1.00 11.90 76 LEU B N 1
ATOM 1579 C CA . LEU B 1 56 ? 8.511 11.627 3.244 1.00 12.25 76 LEU B CA 1
ATOM 1580 C C . LEU B 1 56 ? 9.393 12.106 4.367 1.00 12.94 76 LEU B C 1
ATOM 1581 O O . LEU B 1 56 ? 9.037 13.094 5.067 1.00 14.60 76 LEU B O 1
ATOM 1586 N N . THR B 1 57 ? 10.515 11.454 4.552 1.00 11.82 77 THR B N 1
ATOM 1587 C CA . THR B 1 57 ? 11.449 11.803 5.639 1.00 13.35 77 THR B CA 1
ATOM 1588 C C . THR B 1 57 ? 12.746 12.241 4.983 1.00 15.12 77 THR B C 1
ATOM 1589 O O . THR B 1 57 ? 13.321 11.494 4.170 1.00 15.17 77 THR B O 1
ATOM 1593 N N . ASP B 1 58 ? 13.253 13.393 5.408 1.00 15.38 78 ASP B N 1
ATOM 1594 C CA . ASP B 1 58 ? 14.549 13.908 4.907 1.00 17.38 78 ASP B CA 1
ATOM 1595 C C . ASP B 1 58 ? 15.675 13.203 5.625 1.00 17.67 78 ASP B C 1
ATOM 1596 O O . ASP B 1 58 ? 15.958 13.527 6.799 1.00 19.32 78 ASP B O 1
ATOM 1601 N N . LEU B 1 59 ? 16.342 12.261 4.964 1.00 18.08 79 LEU B N 1
ATOM 1602 C CA . LEU B 1 59 ? 17.462 11.551 5.563 1.00 19.08 79 LEU B CA 1
ATOM 1603 C C . LEU B 1 59 ? 18.795 12.305 5.417 1.00 21.95 79 LEU B C 1
ATOM 1604 O O . LEU B 1 59 ? 19.754 11.999 6.147 1.00 23.34 79 LEU B O 1
ATOM 1609 N N . VAL B 1 60 ? 18.835 13.259 4.493 1.00 22.82 80 VAL B N 1
ATOM 1610 C CA . VAL B 1 60 ? 19.977 14.195 4.254 1.00 25.91 80 VAL B CA 1
ATOM 1611 C C . VAL B 1 60 ? 21.184 13.532 3.578 1.00 26.54 80 VAL B C 1
ATOM 1612 O O . VAL B 1 60 ? 21.621 13.986 2.497 1.00 27.98 80 VAL B O 1
ATOM 1616 N N . SER B 1 61 ? 21.672 12.435 4.148 1.00 26.81 81 SER B N 1
ATOM 1617 C CA . SER B 1 61 ? 22.895 11.849 3.654 1.00 28.18 81 SER B CA 1
ATOM 1618 C C . SER B 1 61 ? 22.859 10.325 3.538 1.00 27.58 81 SER B C 1
ATOM 1619 O O . SER B 1 61 ? 22.021 9.636 4.130 1.00 24.39 81 SER B O 1
ATOM 1622 N N . LEU B 1 62 ? 23.828 9.809 2.802 1.00 25.48 82 LEU B N 1
ATOM 1623 C CA . LEU B 1 62 ? 23.928 8.390 2.520 1.00 25.88 82 LEU B CA 1
ATOM 1624 C C . LEU B 1 62 ? 24.116 7.514 3.763 1.00 28.00 82 LEU B C 1
ATOM 1625 O O . LEU B 1 62 ? 23.721 6.357 3.758 1.00 26.13 82 LEU B O 1
ATOM 1630 N N . ASP B 1 63 ? 24.731 8.054 4.811 1.00 29.98 83 ASP B N 1
ATOM 1631 C CA . ASP B 1 63 ? 24.976 7.291 6.044 1.00 34.39 83 ASP B CA 1
ATOM 1632 C C . ASP B 1 63 ? 23.669 6.854 6.735 1.00 33.34 83 ASP B C 1
ATOM 1633 O O . ASP B 1 63 ? 23.667 5.927 7.543 1.00 35.12 83 ASP B O 1
ATOM 1638 N N . ARG B 1 64 ? 22.556 7.499 6.397 1.00 31.17 84 ARG B N 1
ATOM 1639 C CA . ARG B 1 64 ? 21.255 7.099 6.921 1.00 31.23 84 ARG B CA 1
ATOM 1640 C C . ARG B 1 64 ? 20.589 5.940 6.192 1.00 30.33 84 ARG B C 1
ATOM 1641 O O . ARG B 1 64 ? 19.553 5.429 6.637 1.00 30.92 84 ARG B O 1
ATOM 1649 N N . LEU B 1 65 ? 21.153 5.512 5.071 1.00 26.74 85 LEU B N 1
ATOM 1650 C CA . LEU B 1 65 ? 20.595 4.381 4.364 1.00 25.27 85 LEU B CA 1
ATOM 1651 C C . LEU B 1 65 ? 20.958 3.052 4.998 1.00 26.99 85 LEU B C 1
ATOM 1652 O O . LEU B 1 65 ? 21.971 2.940 5.670 1.00 27.56 85 LEU B O 1
ATOM 1657 N N . THR B 1 66 ? 20.156 2.027 4.725 1.00 25.83 86 THR B N 1
ATOM 1658 C CA . THR B 1 66 ? 20.534 0.671 5.056 1.00 27.99 86 THR B CA 1
ATOM 1659 C C . THR B 1 66 ? 21.736 0.278 4.219 1.00 30.87 86 THR B C 1
ATOM 1660 O O . THR B 1 66 ? 21.959 0.835 3.138 1.00 31.15 86 THR B O 1
ATOM 1664 N N . PRO B 1 67 ? 22.526 -0.677 4.708 1.00 31.78 87 PRO B N 1
ATOM 1665 C CA . PRO B 1 67 ? 23.647 -1.142 3.893 1.00 32.91 87 PRO B CA 1
ATOM 1666 C C . PRO B 1 67 ? 23.211 -1.609 2.512 1.00 31.01 87 PRO B C 1
ATOM 1667 O O . PRO B 1 67 ? 23.902 -1.353 1.539 1.00 28.95 87 PRO B O 1
ATOM 1671 N N . THR B 1 68 ? 22.039 -2.241 2.422 1.00 32.15 88 THR B N 1
ATOM 1672 C CA . THR B 1 68 ? 21.545 -2.752 1.152 1.00 31.35 88 THR B CA 1
ATOM 1673 C C . THR B 1 68 ? 21.369 -1.653 0.105 1.00 26.99 88 THR B C 1
ATOM 1674 O O . THR B 1 68 ? 21.839 -1.788 -1.022 1.00 26.77 88 THR B O 1
ATOM 1678 N N . VAL B 1 69 ? 20.756 -0.540 0.498 1.00 24.88 89 VAL B N 1
ATOM 1679 C CA . VAL B 1 69 ? 20.537 0.546 -0.431 1.00 23.26 89 VAL B CA 1
ATOM 1680 C C . VAL B 1 69 ? 21.842 1.304 -0.689 1.00 22.68 89 VAL B C 1
ATOM 1681 O O . VAL B 1 69 ? 22.145 1.632 -1.834 1.00 21.31 89 VAL B O 1
ATOM 1685 N N . TYR B 1 70 ? 22.593 1.581 0.373 1.00 22.87 90 TYR B N 1
ATOM 1686 C CA . TYR B 1 70 ? 23.905 2.188 0.256 1.00 24.02 90 TYR B CA 1
ATOM 1687 C C . TYR B 1 70 ? 24.801 1.460 -0.731 1.00 25.69 90 TYR B C 1
ATOM 1688 O O . TYR B 1 70 ? 25.378 2.074 -1.647 1.00 25.61 90 TYR B O 1
ATOM 1697 N N . ASN B 1 71 ? 24.902 0.150 -0.563 1.00 27.72 91 ASN B N 1
ATOM 1698 C CA . ASN B 1 71 ? 25.804 -0.652 -1.387 1.00 29.25 91 ASN B CA 1
ATOM 1699 C C . ASN B 1 71 ? 25.382 -0.604 -2.837 1.00 27.67 91 ASN B C 1
ATOM 1700 O O . ASN B 1 71 ? 26.213 -0.619 -3.735 1.00 28.49 91 ASN B O 1
ATOM 1705 N N . ALA B 1 72 ? 24.065 -0.598 -3.055 1.00 25.22 92 ALA B N 1
ATOM 1706 C CA . ALA B 1 72 ? 23.533 -0.559 -4.402 1.00 24.36 92 ALA B CA 1
ATOM 1707 C C . ALA B 1 72 ? 23.868 0.762 -5.034 1.00 22.48 92 ALA B C 1
ATOM 1708 O O . ALA B 1 72 ? 24.301 0.807 -6.174 1.00 22.79 92 ALA B O 1
ATOM 1710 N N . PHE B 1 73 ? 23.706 1.853 -4.297 1.00 21.31 93 PHE B N 1
ATOM 1711 C CA . PHE B 1 73 ? 24.048 3.183 -4.848 1.00 20.37 93 PHE B CA 1
ATOM 1712 C C . PHE B 1 73 ? 25.535 3.305 -5.229 1.00 21.93 93 PHE B C 1
ATOM 1713 O O . PHE B 1 73 ? 25.886 3.787 -6.332 1.00 22.10 93 PHE B O 1
ATOM 1721 N N . VAL B 1 74 ? 26.415 2.871 -4.321 1.00 22.90 94 VAL B N 1
ATOM 1722 C CA . VAL B 1 74 ? 27.848 3.049 -4.540 1.00 25.17 94 VAL B CA 1
ATOM 1723 C C . VAL B 1 74 ? 28.385 2.070 -5.572 1.00 25.83 94 VAL B C 1
ATOM 1724 O O . VAL B 1 74 ? 29.496 2.239 -6.082 1.00 27.07 94 VAL B O 1
ATOM 1728 N N . SER B 1 75 ? 27.594 1.072 -5.939 1.00 26.09 95 SER B N 1
ATOM 1729 C CA . SER B 1 75 ? 28.019 0.155 -7.022 1.00 27.66 95 SER B CA 1
ATOM 1730 C C . SER B 1 75 ? 27.343 0.464 -8.367 1.00 26.44 95 SER B C 1
ATOM 1731 O O . SER B 1 75 ? 27.613 -0.202 -9.359 1.00 28.35 95 SER B O 1
ATOM 1734 N N . GLY B 1 76 ? 26.498 1.489 -8.417 1.00 25.27 96 GLY B N 1
ATOM 1735 C CA . GLY B 1 76 ? 25.679 1.812 -9.575 1.00 24.00 96 GLY B CA 1
ATOM 1736 C C . GLY B 1 76 ? 26.250 2.951 -10.398 1.00 24.26 96 GLY B C 1
ATOM 1737 O O . GLY B 1 76 ? 27.312 3.454 -10.094 1.00 25.76 96 GLY B O 1
ATOM 1738 N N . PRO B 1 77 ? 25.548 3.347 -11.457 1.00 23.80 97 PRO B N 1
ATOM 1739 C CA . PRO B 1 77 ? 26.084 4.322 -12.414 1.00 23.52 97 PRO B CA 1
ATOM 1740 C C . PRO B 1 77 ? 26.266 5.730 -11.900 1.00 21.95 97 PRO B C 1
ATOM 1741 O O . PRO B 1 77 ? 27.000 6.512 -12.504 1.00 22.20 97 PRO B O 1
ATOM 1745 N N . TYR B 1 78 ? 25.627 6.051 -10.783 1.00 20.33 98 TYR B N 1
ATOM 1746 C CA . TYR B 1 78 ? 25.683 7.412 -10.188 1.00 19.72 98 TYR B CA 1
ATOM 1747 C C . TYR B 1 78 ? 26.565 7.440 -8.946 1.00 20.67 98 TYR B C 1
ATOM 1748 O O . TYR B 1 78 ? 26.634 8.466 -8.279 1.00 20.03 98 TYR B O 1
ATOM 1757 N N . ALA B 1 79 ? 27.285 6.338 -8.669 1.00 21.55 99 ALA B N 1
ATOM 1758 C CA . ALA B 1 79 ? 28.120 6.245 -7.442 1.00 23.02 99 ALA B CA 1
ATOM 1759 C C . ALA B 1 79 ? 29.006 7.482 -7.255 1.00 24.57 99 ALA B C 1
ATOM 1760 O O . ALA B 1 79 ? 29.249 7.887 -6.125 1.00 25.75 99 ALA B O 1
ATOM 1762 N N . ASN B 1 80 ? 29.537 8.039 -8.354 1.00 25.76 100 ASN B N 1
ATOM 1763 C CA . ASN B 1 80 ? 30.477 9.162 -8.252 1.00 27.42 100 ASN B CA 1
ATOM 1764 C C . ASN B 1 80 ? 29.860 10.549 -8.495 1.00 25.98 100 ASN B C 1
ATOM 1765 O O . ASN B 1 80 ? 30.583 11.542 -8.609 1.00 27.59 100 ASN B O 1
ATOM 1770 N N . TRP B 1 81 ? 28.536 10.600 -8.566 1.00 24.09 101 TRP B N 1
ATOM 1771 C CA . TRP B 1 81 ? 27.827 11.844 -8.653 1.00 22.88 101 TRP B CA 1
ATOM 1772 C C . TRP B 1 81 ? 27.749 12.445 -7.232 1.00 22.98 101 TRP B C 1
ATOM 1773 O O . TRP B 1 81 ? 27.976 11.752 -6.232 1.00 23.36 101 TRP B O 1
ATOM 1784 N N . VAL B 1 82 ? 27.423 13.732 -7.154 1.00 22.59 102 VAL B N 1
ATOM 1785 C CA . VAL B 1 82 ? 27.329 14.446 -5.895 1.00 22.62 102 VAL B CA 1
ATOM 1786 C C . VAL B 1 82 ? 25.913 14.308 -5.372 1.00 21.19 102 VAL B C 1
ATOM 1787 O O . VAL B 1 82 ? 24.957 14.585 -6.059 1.00 19.88 102 VAL B O 1
ATOM 1791 N N . VAL B 1 83 ? 25.775 13.828 -4.140 1.00 21.05 103 VAL B N 1
ATOM 1792 C CA . VAL B 1 83 ? 24.486 13.581 -3.579 1.00 20.20 103 VAL B CA 1
ATOM 1793 C C . VAL B 1 83 ? 23.971 14.858 -2.952 1.00 21.04 103 VAL B C 1
ATOM 1794 O O . VAL B 1 83 ? 24.591 15.371 -2.028 1.00 22.55 103 VAL B O 1
ATOM 1798 N N . ASP B 1 84 ? 22.865 15.393 -3.479 1.00 21.67 104 ASP B N 1
ATOM 1799 C CA . ASP B 1 84 ? 22.259 16.623 -2.952 1.00 24.47 104 ASP B CA 1
ATOM 1800 C C . ASP B 1 84 ? 21.259 16.384 -1.813 1.00 23.18 104 ASP B C 1
ATOM 1801 O O . ASP B 1 84 ? 21.188 17.181 -0.887 1.00 25.04 104 ASP B O 1
ATOM 1806 N N . 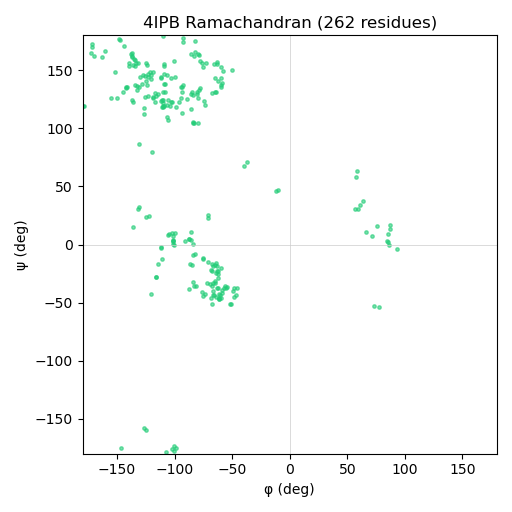ASN B 1 85 ? 20.481 15.312 -1.916 1.00 20.59 105 ASN B N 1
ATOM 1807 C CA . ASN B 1 85 ? 19.306 14.988 -1.052 1.00 21.46 105 ASN B CA 1
ATOM 1808 C C . ASN B 1 85 ? 19.097 13.503 -0.981 1.00 17.70 105 ASN B C 1
ATOM 1809 O O . ASN B 1 85 ? 19.400 12.822 -1.965 1.00 16.35 105 ASN B O 1
ATOM 1814 N N . VAL B 1 86 ? 18.595 13.019 0.158 1.00 16.17 106 VAL B N 1
ATOM 1815 C CA . VAL B 1 86 ? 18.181 11.636 0.327 1.00 16.07 106 VAL B CA 1
ATOM 1816 C C . VAL B 1 86 ? 16.863 11.674 1.065 1.00 15.82 106 VAL B C 1
ATOM 1817 O O . VAL B 1 86 ? 16.810 12.195 2.189 1.00 15.99 106 VAL B O 1
ATOM 1821 N N . THR B 1 87 ? 15.837 11.081 0.455 1.00 15.31 107 THR B N 1
ATOM 1822 C CA . THR B 1 87 ? 14.484 11.076 1.030 1.00 14.21 107 THR B CA 1
ATOM 1823 C C . THR B 1 87 ? 13.938 9.649 1.124 1.00 14.36 107 THR B C 1
ATOM 1824 O O . THR B 1 87 ? 13.957 8.902 0.129 1.00 16.34 107 THR B O 1
ATOM 1841 N N . VAL B 1 89 ? 10.473 7.524 1.371 1.00 12.68 109 VAL B N 1
ATOM 1842 C CA . VAL B 1 89 ? 9.072 7.733 1.034 1.00 12.58 109 VAL B CA 1
ATOM 1843 C C . VAL B 1 89 ? 8.327 6.490 1.444 1.00 13.04 109 VAL B C 1
ATOM 1844 O O . VAL B 1 89 ? 8.691 5.378 1.036 1.00 13.56 109 VAL B O 1
ATOM 1848 N N . GLU B 1 90 ? 7.373 6.650 2.362 1.00 12.19 110 GLU B N 1
ATOM 1849 C CA . GLU B 1 90 ? 6.602 5.543 2.874 1.00 13.23 110 GLU B CA 1
ATOM 1850 C C . GLU B 1 90 ? 5.132 5.716 2.577 1.00 12.37 110 GLU B C 1
ATOM 1851 O O . GLU B 1 90 ? 4.630 6.820 2.487 1.00 12.12 110 GLU B O 1
ATOM 1857 N N . PHE B 1 91 ? 4.468 4.569 2.394 1.00 11.89 111 PHE B N 1
ATOM 1858 C CA . PHE B 1 91 ? 3.051 4.534 1.959 1.00 12.18 111 PHE B CA 1
ATOM 1859 C C . PHE B 1 91 ? 2.249 3.571 2.784 1.00 12.56 111 PHE B C 1
ATOM 1860 O O . PHE B 1 91 ? 2.773 2.547 3.264 1.00 13.05 111 PHE B O 1
ATOM 1868 N N . PRO B 1 92 ? 0.924 3.760 2.860 1.00 12.91 112 PRO B N 1
ATOM 1869 C CA . PRO B 1 92 ? 0.127 2.781 3.611 1.00 14.24 112 PRO B CA 1
ATOM 1870 C C . PRO B 1 92 ? 0.096 1.348 3.042 1.00 16.22 112 PRO B C 1
ATOM 1871 O O . PRO B 1 92 ? 0.058 0.362 3.818 1.00 17.36 112 PRO B O 1
ATOM 1875 N N . LYS B 1 93 ? 0.148 1.215 1.722 1.00 17.43 113 LYS B N 1
ATOM 1876 C CA . LYS B 1 93 ? -0.051 -0.116 1.099 1.00 19.33 113 LYS B CA 1
ATOM 1877 C C . LYS B 1 93 ? 0.938 -0.442 -0.015 1.00 18.67 113 LYS B C 1
ATOM 1878 O O . LYS B 1 93 ? 0.703 -1.331 -0.823 1.00 19.31 113 LYS B O 1
ATOM 1884 N N . TRP B 1 94 ? 2.008 0.306 -0.087 1.00 17.09 114 TRP B N 1
ATOM 1885 C CA . TRP B 1 94 ? 2.995 0.106 -1.112 1.00 18.21 114 TRP B CA 1
ATOM 1886 C C . TRP B 1 94 ? 4.354 0.080 -0.450 1.00 17.35 114 TRP B C 1
ATOM 1887 O O . TRP B 1 94 ? 4.569 0.594 0.685 1.00 15.93 114 TRP B O 1
ATOM 1898 N N . GLN B 1 95 ? 5.282 -0.573 -1.147 1.00 18.93 115 GLN B N 1
ATOM 1899 C CA . GLN B 1 95 ? 6.651 -0.587 -0.725 1.00 19.20 115 GLN B CA 1
ATOM 1900 C C . GLN B 1 95 ? 7.263 0.837 -0.642 1.00 16.57 115 GLN B C 1
ATOM 1901 O O . GLN B 1 95 ? 7.003 1.727 -1.463 1.00 16.20 115 GLN B O 1
ATOM 1907 N N . ALA B 1 96 ? 8.104 1.013 0.350 1.00 16.10 116 ALA B N 1
ATOM 1908 C CA . ALA B 1 96 ? 8.856 2.267 0.441 1.00 14.83 116 ALA B CA 1
ATOM 1909 C C . ALA B 1 96 ? 9.805 2.506 -0.717 1.00 15.22 116 ALA B C 1
ATOM 1910 O O . ALA B 1 96 ? 10.240 1.569 -1.402 1.00 16.91 116 ALA B O 1
ATOM 1912 N N . ILE B 1 97 ? 10.101 3.782 -0.954 1.00 13.66 117 ILE B N 1
ATOM 1913 C CA . I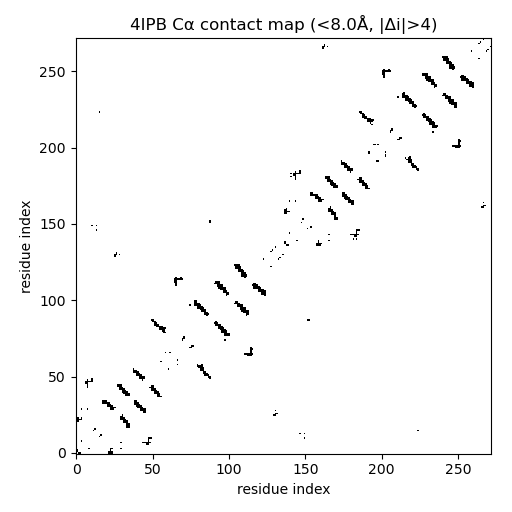LE B 1 97 ? 11.038 4.206 -2.004 1.00 14.50 117 ILE B CA 1
ATOM 1914 C C . ILE B 1 97 ? 12.072 5.143 -1.391 1.00 15.17 117 ILE B C 1
ATOM 1915 O O . ILE B 1 97 ? 11.721 6.026 -0.610 1.00 15.03 117 ILE B O 1
ATOM 1920 N N . ILE B 1 98 ? 13.324 4.982 -1.770 1.00 15.01 118 ILE B N 1
ATOM 1921 C CA . ILE B 1 98 ? 14.381 5.897 -1.368 1.00 15.19 118 ILE B CA 1
ATOM 1922 C C . ILE B 1 98 ? 14.716 6.749 -2.598 1.00 14.64 118 ILE B C 1
ATOM 1923 O O . ILE B 1 98 ? 15.003 6.205 -3.666 1.00 14.83 118 ILE B O 1
ATOM 1928 N N . VAL B 1 99 ? 14.642 8.050 -2.450 1.00 13.62 119 VAL B N 1
ATOM 1929 C CA . VAL B 1 99 ? 14.899 8.942 -3.563 1.00 13.25 119 VAL B CA 1
ATOM 1930 C C . VAL B 1 99 ? 16.196 9.652 -3.272 1.00 14.07 119 VAL B C 1
ATOM 1931 O O . VAL B 1 99 ? 16.313 10.390 -2.249 1.00 13.56 119 VAL B O 1
ATOM 1935 N N . ILE B 1 100 ? 17.183 9.442 -4.131 1.00 13.76 120 ILE B N 1
ATOM 1936 C CA . ILE B 1 100 ? 18.494 10.090 -3.979 1.00 14.51 120 ILE B CA 1
ATOM 1937 C C . ILE B 1 100 ? 18.593 11.099 -5.096 1.00 14.34 120 ILE B C 1
ATOM 1938 O O . ILE B 1 100 ? 18.490 10.726 -6.291 1.00 14.61 120 ILE B O 1
ATOM 1943 N N . LYS B 1 101 ? 18.735 12.375 -4.761 1.00 14.31 121 LYS B N 1
ATOM 1944 C CA . LYS B 1 101 ? 18.916 13.393 -5.781 1.00 15.50 121 LYS B CA 1
ATOM 1945 C C . LYS B 1 101 ? 20.425 13.648 -5.977 1.00 16.20 121 LYS B C 1
ATOM 1946 O O . LYS B 1 101 ? 21.133 13.910 -4.998 1.00 16.32 121 LYS B O 1
ATOM 1952 N N . VAL B 1 102 ? 20.878 13.546 -7.215 1.00 16.15 122 VAL B N 1
ATOM 1953 C CA . VAL B 1 102 ? 22.275 13.690 -7.555 1.00 17.13 122 VAL B CA 1
ATOM 1954 C C . VAL B 1 102 ? 22.537 14.752 -8.619 1.00 18.29 122 VAL B C 1
ATOM 1955 O O . VAL B 1 102 ? 21.668 15.059 -9.467 1.00 17.81 122 VAL B O 1
ATOM 1959 N N . GLY B 1 103 ? 23.761 15.270 -8.606 1.00 19.44 123 GLY B N 1
ATOM 1960 C CA . GLY B 1 103 ? 24.181 16.262 -9.576 1.00 20.93 123 GLY B CA 1
ATOM 1961 C C . GLY B 1 103 ? 25.652 16.146 -9.890 1.00 23.08 123 GLY B C 1
ATOM 1962 O O . GLY B 1 103 ? 26.339 15.324 -9.306 1.00 22.50 123 GLY B O 1
ATOM 1963 N N . GLN B 1 104 ? 26.125 16.957 -10.817 1.00 26.15 124 GLN B N 1
ATOM 1964 C CA . GLN B 1 104 ? 27.586 17.061 -11.045 1.00 30.84 124 GLN B CA 1
ATOM 1965 C C . GLN B 1 104 ? 28.118 18.499 -10.828 1.00 35.18 124 GLN B C 1
ATOM 1966 O O . GLN B 1 104 ? 27.455 19.459 -11.164 1.00 31.46 124 GLN B O 1
ATOM 1972 N N . ASP B 1 105 ? 29.317 18.651 -10.257 1.00 41.53 125 ASP B N 1
ATOM 1973 C CA . ASP B 1 105 ? 29.890 19.994 -10.125 1.00 46.52 125 ASP B CA 1
ATOM 1974 C C . ASP B 1 105 ? 30.024 20.596 -11.523 1.00 48.18 125 ASP B C 1
ATOM 1975 O O . ASP B 1 105 ? 30.452 19.906 -12.466 1.00 48.97 125 ASP B O 1
ATOM 1980 N N . ASN B 1 106 ? 29.627 21.862 -11.652 1.00 48.27 126 ASN B N 1
ATOM 1981 C CA . ASN B 1 106 ? 29.778 22.622 -12.903 1.00 50.28 126 ASN B CA 1
ATOM 1982 C C . ASN B 1 106 ? 28.957 22.137 -14.089 1.00 50.60 126 ASN B C 1
ATOM 1983 O O . ASN B 1 106 ? 29.142 22.583 -15.230 1.00 41.19 126 ASN B O 1
ATOM 1988 N N . VAL B 1 107 ? 28.035 21.228 -13.835 1.00 47.79 127 VAL B N 1
ATOM 1989 C CA . VAL B 1 107 ? 27.188 20.737 -14.910 1.00 50.57 127 VAL B CA 1
ATOM 1990 C C . VAL B 1 107 ? 25.824 20.826 -14.275 1.00 46.74 127 VAL B C 1
ATOM 1991 O O . VAL B 1 107 ? 25.632 20.454 -13.110 1.00 47.56 127 VAL B O 1
ATOM 1995 N N . ASP B 1 108 ? 24.885 21.387 -15.006 1.00 43.05 128 ASP B N 1
ATOM 1996 C CA . ASP B 1 108 ? 23.644 21.771 -14.387 1.00 41.69 128 ASP B CA 1
ATOM 1997 C C . ASP B 1 108 ? 22.653 20.596 -14.341 1.00 33.83 128 ASP B C 1
ATOM 1998 O O . ASP B 1 108 ? 21.512 20.757 -13.906 1.00 42.10 128 ASP B O 1
ATOM 2003 N N . ILE B 1 109 ? 23.128 19.401 -14.642 1.00 29.11 129 ILE B N 1
ATOM 2004 C CA . ILE B 1 109 ? 22.249 18.225 -1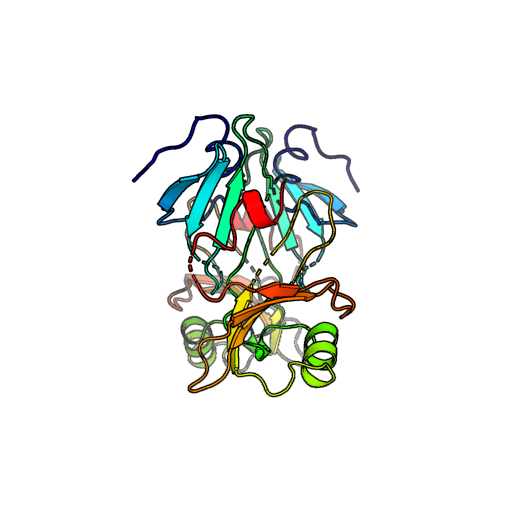4.693 1.00 24.40 129 ILE B CA 1
ATOM 2005 C C . ILE B 1 109 ? 21.941 17.642 -13.312 1.00 22.26 129 ILE B C 1
ATOM 2006 O O . ILE B 1 109 ? 22.854 17.377 -12.544 1.00 22.83 129 ILE B O 1
ATOM 2011 N N . LYS B 1 110 ? 20.668 17.482 -12.991 1.00 20.52 130 LYS B N 1
ATOM 2012 C CA . LYS B 1 110 ? 20.236 16.807 -11.732 1.00 19.67 130 LYS B CA 1
ATOM 2013 C C . LYS B 1 110 ? 19.308 15.644 -12.065 1.00 17.19 130 LYS B C 1
ATOM 2014 O O . LYS B 1 110 ? 18.430 15.806 -12.901 1.00 16.01 130 LYS B O 1
ATOM 2020 N N . TYR B 1 111 ? 19.498 14.509 -11.387 1.00 16.05 131 TYR B N 1
ATOM 2021 C CA . TYR B 1 111 ? 18.532 13.405 -11.485 1.00 14.86 131 TYR B CA 1
ATOM 2022 C C . TYR B 1 111 ? 18.004 13.017 -10.115 1.00 14.38 131 TYR B C 1
ATOM 2023 O O . TYR B 1 111 ? 18.763 13.049 -9.120 1.00 14.70 131 TYR B O 1
ATOM 2032 N N . GLN B 1 112 ? 16.747 12.596 -10.078 1.00 13.52 132 GLN B N 1
ATOM 2033 C CA . GLN B 1 112 ? 16.277 11.802 -8.950 1.00 13.26 132 GLN B CA 1
ATOM 2034 C C . GLN B 1 112 ? 16.418 10.346 -9.308 1.00 13.17 132 GLN B C 1
ATOM 2035 O O . GLN B 1 112 ? 16.009 9.903 -10.405 1.00 13.29 132 GLN B O 1
ATOM 2041 N N . LEU B 1 113 ? 16.935 9.592 -8.345 1.00 13.20 133 LEU B N 1
ATOM 2042 C CA . LEU B 1 113 ? 17.148 8.154 -8.428 1.00 13.37 133 LEU B CA 1
ATOM 2043 C C . LEU B 1 113 ? 16.197 7.490 -7.459 1.00 13.29 133 LEU B C 1
ATOM 2044 O O . LEU B 1 113 ? 16.213 7.839 -6.292 1.00 13.67 133 LEU B O 1
ATOM 2049 N N . PHE B 1 114 ? 15.370 6.581 -7.945 1.00 12.96 134 PHE B N 1
ATOM 2050 C CA . PHE B 1 114 ? 14.351 5.906 -7.130 1.00 13.20 134 PHE B CA 1
ATOM 2051 C C . PHE B 1 114 ? 14.779 4.468 -6.860 1.00 13.51 134 PHE B C 1
ATOM 2052 O O . PHE B 1 114 ? 14.747 3.614 -7.760 1.00 13.68 134 PHE B O 1
ATOM 2060 N N . TYR B 1 115 ? 15.133 4.164 -5.599 1.00 13.71 135 TYR B N 1
ATOM 2061 C CA . TYR B 1 115 ? 15.597 2.853 -5.207 1.00 15.18 135 TYR B CA 1
ATOM 2062 C C . TYR B 1 115 ? 14.547 2.146 -4.351 1.00 16.08 135 TYR B C 1
ATOM 2063 O O . TYR B 1 115 ? 13.868 2.763 -3.542 1.00 17.10 135 TYR B O 1
ATOM 2072 N N . THR B 1 116 ? 14.486 0.832 -4.489 1.00 17.67 136 THR B N 1
ATOM 2073 C CA . THR B 1 116 ? 13.710 0.010 -3.602 1.00 18.50 136 THR B CA 1
ATOM 2074 C C . THR B 1 116 ? 14.546 -0.329 -2.380 1.00 20.42 136 THR B C 1
ATOM 2075 O O . THR B 1 116 ? 15.770 -0.200 -2.385 1.00 20.70 136 THR B O 1
ATOM 2079 N N . PRO B 1 117 ? 13.884 -0.790 -1.319 1.00 21.91 137 PRO B N 1
ATOM 2080 C CA . PRO B 1 117 ? 14.602 -1.159 -0.106 1.00 25.10 137 PRO B CA 1
ATOM 2081 C C . PRO B 1 117 ? 15.534 -2.355 -0.310 1.00 26.63 137 PRO B C 1
ATOM 2082 O O . PRO B 1 117 ? 16.440 -2.523 0.491 1.00 28.41 137 PRO B O 1
ATOM 2086 N N . GLN B 1 118 ? 15.336 -3.121 -1.378 1.00 26.43 138 GLN B N 1
ATOM 2087 C CA . GLN B 1 118 ? 16.272 -4.192 -1.765 1.00 29.11 138 GLN B CA 1
ATOM 2088 C C . GLN B 1 118 ? 17.403 -3.696 -2.652 1.00 26.68 138 GLN B C 1
ATOM 2089 O O . GLN B 1 118 ? 18.218 -4.471 -3.122 1.00 29.26 138 GLN B O 1
ATOM 2095 N N . GLY B 1 119 ? 17.474 -2.388 -2.882 1.00 23.47 139 GLY B N 1
ATOM 2096 C CA . GLY B 1 119 ? 18.596 -1.786 -3.596 1.00 23.82 139 GLY B CA 1
ATOM 2097 C C . GLY B 1 119 ? 18.449 -1.762 -5.107 1.00 23.26 139 GLY B C 1
ATOM 2098 O O . GLY B 1 119 ? 19.426 -1.540 -5.832 1.00 24.72 139 GLY B O 1
ATOM 2099 N N . ILE B 1 120 ? 17.255 -2.024 -5.609 1.00 21.77 140 ILE B N 1
ATOM 2100 C CA . ILE B 1 120 ? 17.056 -1.995 -7.060 1.00 21.32 140 ILE B CA 1
ATOM 2101 C C . ILE B 1 120 ? 16.770 -0.542 -7.499 1.00 18.59 140 ILE B C 1
ATOM 2102 O O . ILE B 1 120 ? 15.966 0.156 -6.888 1.00 17.37 140 ILE B O 1
ATOM 2107 N N . LEU B 1 121 ? 17.472 -0.076 -8.529 1.00 17.78 141 LEU B N 1
ATOM 2108 C CA . LEU B 1 121 ? 17.226 1.251 -9.087 1.00 17.15 141 LEU B CA 1
ATOM 2109 C C . LEU B 1 121 ? 16.062 1.086 -10.065 1.00 17.11 141 LEU B C 1
ATOM 2110 O O . LEU B 1 121 ? 16.248 0.486 -11.126 1.00 19.09 141 LEU B O 1
ATOM 2115 N N . LEU B 1 122 ? 14.876 1.556 -9.662 1.00 16.84 142 LEU B N 1
ATOM 2116 C CA A LEU B 1 122 ? 13.664 1.315 -10.452 0.50 17.72 142 LEU B CA 1
ATOM 2117 C CA B LEU B 1 122 ? 13.621 1.356 -10.396 0.50 17.58 142 LEU B CA 1
ATOM 2118 C C . LEU B 1 122 ? 13.574 2.247 -11.636 1.00 16.93 142 LEU B C 1
ATOM 2119 O O . LEU B 1 122 ? 13.112 1.848 -12.718 1.00 16.00 142 LEU B O 1
ATOM 2128 N N . LYS B 1 123 ? 13.992 3.482 -11.422 1.00 15.68 143 LYS B N 1
ATOM 2129 C CA . LYS B 1 123 ? 13.850 4.528 -12.431 1.00 15.53 143 LYS B CA 1
ATOM 2130 C C . LYS B 1 123 ? 14.574 5.770 -11.983 1.00 14.27 143 LYS B C 1
ATOM 2131 O O . LYS B 1 123 ? 15.001 5.884 -10.816 1.00 13.14 143 LYS B O 1
ATOM 2137 N N . THR B 1 124 ? 14.786 6.664 -12.931 1.00 14.07 144 THR B N 1
ATOM 2138 C CA . THR B 1 124 ? 15.339 7.967 -12.649 1.00 14.04 144 THR B CA 1
ATOM 2139 C C . THR B 1 124 ? 14.578 9.017 -13.443 1.00 13.86 144 THR B C 1
ATOM 2140 O O . THR B 1 124 ? 13.926 8.723 -14.440 1.00 13.96 144 THR B O 1
ATOM 2144 N N . ARG B 1 125 ? 14.716 10.252 -13.014 1.00 13.37 145 ARG B N 1
ATOM 2145 C CA . ARG B 1 125 ? 14.054 11.408 -13.643 1.00 13.94 145 ARG B CA 1
ATOM 2146 C C . ARG B 1 125 ? 14.984 12.588 -13.629 1.00 13.88 145 ARG B C 1
ATOM 2147 O O . ARG B 1 125 ? 15.551 12.883 -12.617 1.00 13.41 145 ARG B O 1
ATOM 2155 N N . ASN B 1 126 ? 15.064 13.291 -14.747 1.00 14.31 146 ASN B N 1
ATOM 2156 C CA . ASN B 1 126 ? 15.787 14.551 -14.886 1.00 15.14 146 ASN B CA 1
ATOM 2157 C C . ASN B 1 126 ? 14.982 15.639 -14.185 1.00 15.42 146 ASN B C 1
ATOM 2158 O O . ASN B 1 126 ? 13.818 15.873 -14.540 1.00 16.45 146 ASN B O 1
ATOM 2163 N N . VAL B 1 127 ? 15.588 16.274 -13.194 1.00 15.64 147 VAL B N 1
ATOM 2164 C CA . VAL B 1 127 ? 14.929 17.359 -12.454 1.00 15.95 147 VAL B CA 1
ATOM 2165 C C . VAL B 1 127 ? 15.740 18.620 -12.527 1.00 18.30 147 VAL B C 1
ATOM 2166 O O . VAL B 1 127 ? 15.599 19.509 -11.651 1.00 18.87 147 VAL B O 1
ATOM 2170 N N . SER B 1 128 ? 16.557 18.732 -13.561 1.00 19.04 148 SER B N 1
ATOM 2171 C CA . SER B 1 128 ? 17.464 19.884 -13.756 1.00 22.79 148 SER B CA 1
ATOM 2172 C C . SER B 1 128 ? 16.809 21.221 -13.590 1.00 28.78 148 SER B C 1
ATOM 2173 O O . SER B 1 128 ? 17.388 22.120 -12.933 1.00 34.08 148 SER B O 1
ATOM 2176 N N . ASP B 1 129 ? 15.642 21.436 -14.146 1.00 29.31 149 ASP B N 1
ATOM 2177 C CA . ASP B 1 129 ? 15.077 22.775 -13.888 1.00 37.04 149 ASP B CA 1
ATOM 2178 C C . ASP B 1 129 ? 13.642 22.675 -13.420 1.00 35.30 149 ASP B C 1
ATOM 2179 O O . ASP B 1 129 ? 12.791 23.504 -13.770 1.00 33.11 149 ASP B O 1
ATOM 2192 N N . TYR B 1 131 ? 10.724 22.197 -10.358 1.00 28.13 151 TYR B N 1
ATOM 2193 C CA . TYR B 1 131 ? 10.333 22.438 -8.985 1.00 26.09 151 TYR B CA 1
ATOM 2194 C C . TYR B 1 131 ? 9.232 21.490 -8.559 1.00 24.69 151 TYR B C 1
ATOM 2195 O O . TYR B 1 131 ? 8.606 20.813 -9.389 1.00 27.77 151 TYR B O 1
ATOM 2204 N N . ASP B 1 132 ? 8.992 21.437 -7.260 1.00 24.06 152 ASP B N 1
ATOM 2205 C CA . ASP B 1 132 ? 7.926 20.614 -6.687 1.00 24.30 152 ASP B CA 1
ATOM 2206 C C . ASP B 1 132 ? 8.151 19.144 -7.100 1.00 22.55 152 ASP B C 1
ATOM 2207 O O . ASP B 1 132 ? 7.328 18.548 -7.772 1.00 25.67 152 ASP B O 1
ATOM 2212 N N . ILE B 1 133 ? 9.317 18.595 -6.739 1.00 18.19 153 ILE B N 1
ATOM 2213 C CA . ILE B 1 133 ? 9.714 17.280 -7.223 1.00 17.05 153 ILE B CA 1
ATOM 2214 C C . ILE B 1 133 ? 9.525 16.157 -6.219 1.00 16.09 153 ILE B C 1
ATOM 2215 O O . ILE B 1 133 ? 9.879 15.032 -6.525 1.00 13.84 153 ILE B O 1
ATOM 2220 N N . LEU B 1 134 ? 8.884 16.436 -5.082 1.00 15.99 154 LEU B N 1
ATOM 2221 C CA . LEU B 1 134 ? 8.567 15.369 -4.104 1.00 15.64 154 LEU B CA 1
ATOM 2222 C C . LEU B 1 134 ? 7.093 15.430 -3.629 1.00 16.02 154 LEU B C 1
ATOM 2223 O O . LEU B 1 134 ? 6.789 15.075 -2.507 1.00 16.36 154 LEU B O 1
ATOM 2228 N N . GLY B 1 135 ? 6.235 15.898 -4.506 1.00 16.37 155 GLY B N 1
ATOM 2229 C CA . GLY B 1 135 ? 4.811 15.981 -4.232 1.00 18.28 155 GLY B CA 1
ATOM 2230 C C . GLY B 1 135 ? 3.963 14.876 -4.780 1.00 18.15 155 GLY B C 1
ATOM 2231 O O . GLY B 1 135 ? 4.449 13.868 -5.347 1.00 16.01 155 GLY B O 1
ATOM 2232 N N . PRO B 1 136 ? 2.651 15.021 -4.613 1.00 18.33 156 PRO B N 1
ATOM 2233 C CA . PRO B 1 136 ? 1.704 14.076 -5.157 1.00 18.55 156 PRO B CA 1
ATOM 2234 C C . PRO B 1 136 ? 1.937 13.686 -6.608 1.00 17.56 156 PRO B C 1
ATOM 2235 O O . PRO B 1 136 ? 1.831 12.524 -6.926 1.00 18.35 156 PRO B O 1
ATOM 2239 N N . SER B 1 137 ? 2.239 14.654 -7.460 1.00 18.42 157 SER B N 1
ATOM 2240 C CA . SER B 1 137 ? 2.426 14.382 -8.888 1.00 20.55 157 SER B CA 1
ATOM 2241 C C . SER B 1 137 ? 3.600 13.417 -9.151 1.00 18.91 157 SER B C 1
ATOM 2242 O O . SER B 1 137 ? 3.642 12.782 -10.220 1.00 21.96 157 SER B O 1
ATOM 2245 N N . THR B 1 138 ? 4.545 13.323 -8.225 1.00 16.14 158 THR B N 1
ATOM 2246 C CA . THR B 1 138 ? 5.713 12.439 -8.428 1.00 16.39 158 THR B CA 1
ATOM 2247 C C . THR B 1 138 ? 5.412 10.995 -8.042 1.00 16.92 158 THR B C 1
ATOM 2248 O O . THR B 1 138 ? 5.918 10.045 -8.639 1.00 21.08 158 THR B O 1
ATOM 2252 N N . PHE B 1 139 ? 4.559 10.825 -7.055 1.00 16.18 159 PHE B N 1
ATOM 2253 C CA . PHE B 1 139 ? 4.312 9.506 -6.460 1.00 15.80 159 PHE B CA 1
ATOM 2254 C C . PHE B 1 139 ? 2.912 8.937 -6.605 1.00 19.54 159 PHE B C 1
ATOM 2255 O O . PHE B 1 139 ? 2.755 7.734 -6.549 1.00 21.27 159 PHE B O 1
ATOM 2263 N N . LEU B 1 140 ? 1.902 9.794 -6.716 1.00 19.19 160 LEU B N 1
ATOM 2264 C CA . LEU B 1 140 ? 0.514 9.321 -6.569 1.00 21.99 160 LEU B CA 1
ATOM 2265 C C . LEU B 1 140 ? -0.308 9.375 -7.848 1.00 26.53 160 LEU B C 1
ATOM 2266 O O . LEU B 1 140 ? -1.483 9.009 -7.835 1.00 30.41 160 LEU B O 1
ATOM 2271 N N . ALA B 1 141 ? 0.277 9.880 -8.925 1.00 27.76 161 ALA B N 1
ATOM 2272 C CA . ALA B 1 141 ? -0.438 9.942 -10.226 1.00 38.99 161 ALA B CA 1
ATOM 2273 C C . ALA B 1 141 ? -0.364 8.600 -10.931 1.00 47.03 161 ALA B C 1
ATOM 2274 O O . ALA B 1 141 ? -0.987 7.639 -10.475 1.00 48.19 161 ALA B O 1
#

CATH classification: 3.10.450.360

Radius of gyration: 22.31 Å; Cα contacts (8 Å, |Δi|>4): 536; chains: 2; bounding box: 43×41×60 Å

Solvent-accessible surface area: 15122 Å² total

Nearest PDB structures (foldseek):
  4ipb-assembly2_B  TM=9.827E-01  e=1.610E-22  Bacteroides ovatus ATCC 8483
  4k61-assembly2_B  TM=9.648E-01  e=5.213E-15  Bacteroides uniformis ATCC 8492
  4hbr-assembly4_D  TM=9.650E-01  e=1.881E-14  Bacteroides eggerthii DSM 20697
  4fr9-assembly1_A  TM=8.776E-01  e=1.131E-10  Bacteroides fragilis NCTC 9343
  3u1w-assembly2_C  TM=8.654E-01  e=7.020E-09  Parabacteroides distasonis ATCC 8503

B-factor: mean 23.12, std 10.58, range [7.84, 78.05]

Sequence (272 aa):
GDTPPGNVQSSTFKKYPKANNGVAWSQDDGYYCANFANGFTKNVWFNVRGQWVTLTDLVSLDRLTPTVYNAFVSGPYANWVVDNNVTVEFPKWQAIIVIKVGQDNVDIKYQLFYTPQGILLKTRNVSDYDILGPSTFLAGDTPPGNVQQSSTFKKYPKANGVAWSQDDGYYCANFANGFTKNVWFNVRGQWVTLTDLVSLDRLTPTVYNAFVSGPYANWVVDNVTVEFPKWQAIIVIKVGQDNVDIKYQLFYTPQGILLLKTRNVSDYDILGPSTFLA

Foldseek 3Di:
DDDDDPLLVVLVCCVVPWDPWDWDDDPQKIWTWGAVHWTKIWIGHPNNHTQIKIWPQDLVSADVQQSVLCCVDDCNPFAWGTWMADGPPDADWIWTWTDHPPDQWIKIFTAGSNNDGPDMDTPSDDDQPDCVNPPD/DDDAPPLLVVLVCVVVVFDPWDWDDDPQKIWTWGAVDWIKTWIGHNNNDTQIKTWPQDLVSADPQQSVLCCVDPCVPFAWGTWMFDGDPDFDWIWTWTHHPPDLWIKIFIAGSNNDGPDMDTPSDDDCPDCVNPPD